Protein AF-A0A244EJ20-F1 (afdb_monomer_lite)

Structure (mmCIF, N/CA/C/O backbone):
data_AF-A0A244EJ20-F1
#
_entry.id   AF-A0A244EJ20-F1
#
loop_
_atom_site.group_PDB
_atom_site.id
_atom_site.type_symbol
_atom_site.label_atom_id
_atom_site.label_alt_id
_atom_site.label_comp_id
_atom_site.label_asym_id
_atom_site.label_entity_id
_atom_site.label_seq_id
_atom_site.pdbx_PDB_ins_code
_atom_site.Cartn_x
_atom_site.Cartn_y
_atom_site.Cartn_z
_atom_site.occupancy
_atom_site.B_iso_or_equiv
_atom_site.auth_seq_id
_atom_site.auth_comp_id
_atom_site.auth_asym_id
_atom_site.auth_atom_id
_atom_site.pdbx_PDB_model_num
ATOM 1 N N . MET A 1 1 ? -5.377 13.753 35.602 1.00 66.81 1 MET A N 1
ATOM 2 C CA . MET A 1 1 ? -5.564 14.576 34.393 1.00 66.81 1 MET A CA 1
ATOM 3 C C . MET A 1 1 ? -5.736 13.604 33.248 1.00 66.81 1 MET A C 1
ATOM 5 O O . MET A 1 1 ? -5.005 12.619 33.224 1.00 66.81 1 MET A O 1
ATOM 9 N N . GLY A 1 2 ? -6.759 13.817 32.432 1.00 84.44 2 GLY A N 1
ATOM 10 C CA . GLY A 1 2 ? -7.158 12.956 31.324 1.00 84.44 2 GLY A CA 1
ATOM 11 C C . GLY A 1 2 ? -7.523 13.813 30.117 1.00 84.44 2 GLY A C 1
ATOM 12 O O . GLY A 1 2 ? -7.245 15.013 30.143 1.00 84.44 2 GLY A O 1
ATOM 13 N N . TYR A 1 3 ? -8.122 13.201 29.108 1.00 89.12 3 TYR A N 1
ATOM 14 C CA . TYR A 1 3 ? -8.634 13.870 27.918 1.00 89.12 3 TYR A CA 1
ATOM 15 C C . TYR A 1 3 ? -9.988 13.282 27.529 1.00 89.12 3 TYR A C 1
ATOM 17 O O . TYR A 1 3 ? -10.291 12.139 27.886 1.00 89.12 3 TYR A O 1
ATOM 25 N N . ASP A 1 4 ? -10.791 14.049 26.805 1.00 91.25 4 ASP A N 1
ATOM 26 C CA . ASP A 1 4 ? -12.036 13.538 26.244 1.00 91.25 4 ASP A CA 1
ATOM 27 C C . ASP A 1 4 ? -11.732 12.741 24.971 1.00 91.25 4 ASP A C 1
ATOM 29 O O . ASP A 1 4 ? -11.078 13.217 24.039 1.00 91.25 4 ASP A O 1
ATOM 33 N N . ALA A 1 5 ? -12.157 11.481 24.964 1.00 91.19 5 ALA A N 1
ATOM 34 C CA . ALA A 1 5 ? -11.858 10.516 23.925 1.00 91.19 5 ALA A CA 1
ATOM 35 C C . ALA A 1 5 ? -13.141 10.000 23.279 1.00 91.19 5 ALA A C 1
ATOM 37 O O . ALA A 1 5 ? -14.096 9.659 23.978 1.00 91.19 5 ALA A O 1
ATOM 38 N N . ARG A 1 6 ? -13.124 9.865 21.954 1.00 91.94 6 ARG A N 1
ATOM 39 C CA . ARG A 1 6 ? -14.148 9.136 21.205 1.00 91.94 6 ARG A CA 1
ATOM 40 C C . ARG A 1 6 ? -13.556 7.867 20.627 1.00 91.94 6 ARG A C 1
ATOM 42 O O . ARG A 1 6 ? -12.568 7.907 19.900 1.00 91.94 6 ARG A O 1
ATOM 49 N N . ILE A 1 7 ? -14.179 6.740 20.935 1.00 93.50 7 ILE A N 1
ATOM 50 C CA . ILE A 1 7 ? -13.817 5.437 20.380 1.00 93.50 7 ILE A CA 1
ATOM 51 C C . ILE A 1 7 ? -14.886 5.033 19.387 1.00 93.50 7 ILE A C 1
ATOM 53 O O . ILE A 1 7 ? -16.074 5.145 19.691 1.00 93.50 7 ILE A O 1
ATOM 57 N N . SER A 1 8 ? -14.474 4.519 18.234 1.00 94.19 8 SER A N 1
ATOM 58 C CA . SER A 1 8 ? -15.402 3.934 17.275 1.00 94.19 8 SER A CA 1
ATOM 59 C C . SER A 1 8 ? -14.787 2.775 16.510 1.00 94.19 8 SER A C 1
ATOM 61 O O . SER A 1 8 ? -13.705 2.922 15.936 1.00 94.19 8 SER A O 1
ATOM 63 N N . PHE A 1 9 ? -15.501 1.654 16.452 1.00 95.50 9 PHE A N 1
ATOM 64 C CA . PHE A 1 9 ? -15.235 0.580 15.501 1.00 95.50 9 PHE A CA 1
ATOM 65 C C . PHE A 1 9 ? -16.474 -0.280 15.268 1.00 95.50 9 PHE A C 1
ATOM 67 O O . PHE A 1 9 ? -17.355 -0.388 16.122 1.00 95.50 9 PHE A O 1
ATOM 74 N N . GLU A 1 10 ? -16.509 -0.911 14.102 1.00 95.19 10 GLU A N 1
ATOM 75 C CA . GLU A 1 10 ? -17.512 -1.894 13.715 1.00 95.19 10 GLU A CA 1
ATOM 76 C C . GLU A 1 10 ? -16.787 -3.130 13.194 1.00 95.19 10 GLU A C 1
ATOM 78 O O . GLU A 1 10 ? -15.826 -3.022 12.428 1.00 95.19 10 GLU A O 1
ATOM 83 N N . VAL A 1 11 ? -17.217 -4.307 13.636 1.00 95.81 11 VAL A N 1
ATOM 84 C CA . VAL A 1 11 ? -16.551 -5.562 13.300 1.00 95.81 11 VAL A CA 1
ATOM 85 C C . VAL A 1 11 ? -17.553 -6.700 13.194 1.00 95.81 11 VAL A C 1
ATOM 87 O O . VAL A 1 11 ? -18.446 -6.857 14.024 1.00 95.81 11 VAL A O 1
ATOM 90 N N . THR A 1 12 ? -17.383 -7.527 12.165 1.00 95.88 12 THR A N 1
ATOM 91 C CA . THR A 1 12 ? -18.117 -8.788 12.035 1.00 95.88 12 THR A CA 1
ATOM 92 C C . THR A 1 12 ? -17.420 -9.861 12.865 1.00 95.88 12 THR A C 1
ATOM 94 O O . THR A 1 12 ? -16.226 -10.116 12.698 1.00 95.88 12 THR A O 1
ATOM 97 N N . ILE A 1 13 ? -18.161 -10.480 13.776 1.00 96.50 13 ILE A N 1
ATOM 98 C CA . ILE A 1 13 ? -17.679 -11.529 14.670 1.00 96.50 13 ILE A CA 1
ATOM 99 C C . ILE A 1 13 ? -17.818 -12.892 13.986 1.00 96.50 13 ILE A C 1
ATOM 101 O O . ILE A 1 13 ? -18.831 -13.180 13.348 1.00 96.50 13 ILE A O 1
ATOM 105 N N . ARG A 1 14 ? -16.803 -13.749 14.141 1.00 95.56 14 ARG A N 1
ATOM 106 C CA . ARG A 1 14 ? -16.783 -15.092 13.552 1.00 95.56 14 ARG A CA 1
ATOM 107 C C . ARG A 1 14 ? -17.947 -15.948 14.054 1.00 95.56 14 ARG A C 1
ATOM 109 O O . ARG A 1 14 ? -18.296 -15.935 15.237 1.00 95.56 14 ARG A O 1
ATOM 116 N N . GLU A 1 15 ? -18.484 -16.778 13.164 1.00 91.94 15 GLU A N 1
ATOM 117 C CA . GLU A 1 15 ? -19.510 -17.759 13.511 1.00 91.94 15 GLU A CA 1
ATOM 118 C C . GLU A 1 15 ? -19.043 -18.686 14.654 1.00 91.94 15 GLU A C 1
ATOM 120 O O . GLU A 1 15 ? -17.921 -19.197 14.663 1.00 91.94 15 GLU A O 1
ATOM 125 N N . GLY A 1 16 ? -19.916 -18.902 15.642 1.00 89.06 16 GLY A N 1
ATOM 126 C CA . GLY A 1 16 ? -19.645 -19.758 16.801 1.00 89.06 16 GLY A CA 1
ATOM 127 C C . GLY A 1 16 ? -18.983 -19.063 17.998 1.00 89.06 16 GLY A C 1
ATOM 128 O O . GLY A 1 16 ? -18.849 -19.693 19.048 1.00 89.06 16 GLY A O 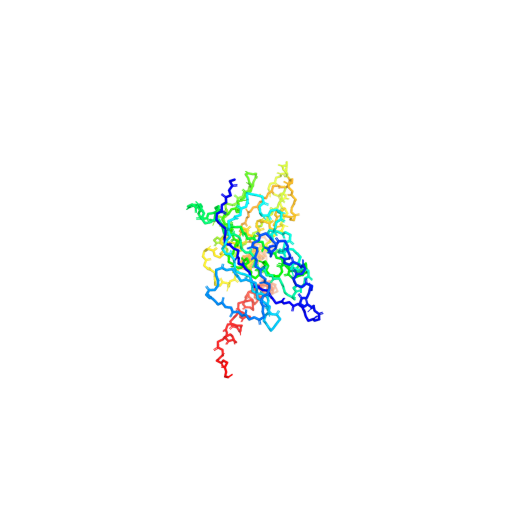1
ATOM 129 N N . VAL A 1 17 ? -18.613 -17.782 17.892 1.00 93.38 17 VAL A N 1
ATOM 130 C CA . VAL A 1 17 ? -18.204 -16.972 19.051 1.00 93.38 17 VAL A CA 1
ATOM 131 C C . VAL A 1 17 ? -19.434 -16.623 19.892 1.00 93.38 17 VAL A C 1
ATOM 133 O O . VAL A 1 17 ? -20.470 -16.217 19.366 1.00 93.38 17 VAL A O 1
ATOM 136 N N . THR A 1 18 ? -19.333 -16.788 21.212 1.00 94.00 18 THR A N 1
ATOM 137 C CA . THR A 1 18 ? -20.446 -16.501 22.125 1.00 94.00 18 THR A CA 1
ATOM 138 C C . THR A 1 18 ? -20.450 -15.043 22.575 1.00 94.00 18 THR A C 1
ATOM 140 O O . THR A 1 18 ? -19.419 -14.366 22.571 1.00 94.00 18 THR A O 1
ATOM 143 N N . ARG A 1 19 ? -21.614 -14.561 23.025 1.00 93.00 19 ARG A N 1
ATOM 144 C CA . ARG A 1 19 ? -21.755 -13.212 23.589 1.00 93.00 19 ARG A CA 1
ATOM 145 C C . ARG A 1 19 ? -20.821 -12.997 24.781 1.00 93.00 19 ARG A C 1
ATOM 147 O O . ARG A 1 19 ? -20.223 -11.936 24.891 1.00 93.00 19 ARG A O 1
ATOM 154 N N . GLU A 1 20 ? -20.639 -14.010 25.625 1.00 94.75 20 GLU A N 1
ATOM 155 C CA . GLU A 1 20 ? -19.759 -13.938 26.796 1.00 94.75 20 GLU A CA 1
ATOM 156 C C . GLU A 1 20 ? -18.286 -13.780 26.400 1.00 94.75 20 GLU A C 1
ATOM 158 O O . GLU A 1 20 ? -17.529 -13.119 27.106 1.00 94.75 20 GLU A O 1
ATOM 163 N N . ALA A 1 21 ? -17.864 -14.360 25.271 1.00 94.81 21 ALA A N 1
ATOM 164 C CA . ALA A 1 21 ? -16.511 -14.170 24.754 1.00 94.81 21 ALA A CA 1
ATOM 165 C C . ALA A 1 21 ? -16.297 -12.730 24.260 1.00 94.81 21 ALA A C 1
ATOM 167 O O . ALA A 1 21 ? -15.256 -12.136 24.541 1.00 94.81 21 ALA A O 1
ATOM 168 N N . VAL A 1 22 ? -17.299 -12.156 23.586 1.00 94.25 22 VAL A N 1
ATOM 169 C CA . VAL A 1 22 ? -17.289 -10.747 23.157 1.00 94.25 22 VAL A CA 1
ATOM 170 C C . VAL A 1 22 ? -17.268 -9.809 24.367 1.00 94.25 22 VAL A C 1
ATOM 172 O O . VAL A 1 22 ? -16.449 -8.896 24.429 1.00 94.25 22 VAL A O 1
ATOM 175 N N . GLU A 1 23 ? -18.109 -10.065 25.367 1.00 95.00 23 GLU A N 1
ATOM 176 C CA . GLU A 1 23 ? -18.141 -9.296 26.615 1.00 95.00 23 GLU A CA 1
ATOM 177 C C . GLU A 1 23 ? -16.808 -9.387 27.374 1.00 95.00 23 GLU A C 1
ATOM 179 O O . GLU A 1 23 ? -16.291 -8.378 27.849 1.00 95.00 23 GLU A O 1
ATOM 184 N N . ALA A 1 24 ? -16.190 -10.572 27.426 1.00 94.38 24 ALA A N 1
ATOM 185 C CA . ALA A 1 24 ? -14.876 -10.756 28.035 1.00 94.38 24 ALA A CA 1
ATOM 186 C C . ALA A 1 24 ? -13.767 -9.978 27.305 1.00 94.38 24 ALA A C 1
ATOM 188 O O . ALA A 1 24 ? -12.885 -9.433 27.969 1.00 94.38 24 ALA A O 1
ATOM 189 N N . ALA A 1 25 ? -13.817 -9.900 25.971 1.00 94.88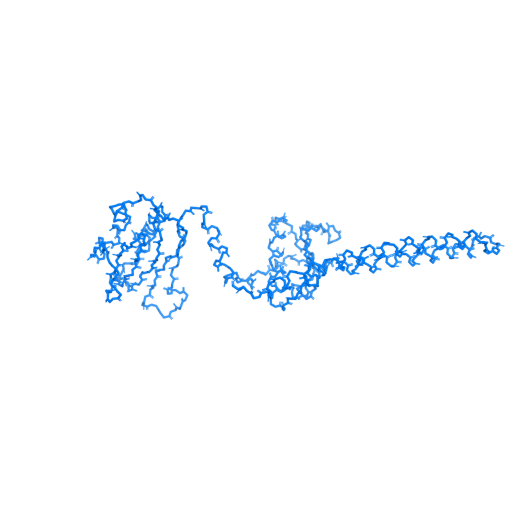 25 ALA A N 1
ATOM 190 C CA . ALA A 1 25 ? -12.873 -9.113 25.175 1.00 94.88 25 ALA A CA 1
ATOM 191 C C . ALA A 1 25 ? -13.045 -7.600 25.395 1.00 94.88 25 ALA A C 1
ATOM 193 O O . ALA A 1 25 ? -12.061 -6.868 25.479 1.00 94.88 25 ALA A O 1
ATOM 194 N N . LEU A 1 26 ? -14.288 -7.134 25.548 1.00 94.75 26 LEU A N 1
ATOM 195 C CA . LEU A 1 26 ? -14.613 -5.726 25.801 1.00 94.75 26 LEU A CA 1
ATOM 196 C C . LEU A 1 26 ? -14.452 -5.309 27.264 1.00 94.75 26 LEU A C 1
ATOM 198 O O . LEU A 1 26 ? -14.477 -4.116 27.562 1.00 94.75 26 LEU A O 1
ATOM 202 N N . LYS A 1 27 ? -14.286 -6.262 28.183 1.00 93.12 27 LYS A N 1
ATOM 203 C CA . LYS A 1 27 ? -14.324 -6.025 29.627 1.00 93.12 27 LYS A CA 1
ATOM 204 C C . LYS A 1 27 ? -13.480 -4.839 30.115 1.00 93.12 27 LYS A C 1
ATOM 206 O O . LYS A 1 27 ? -14.017 -4.060 30.896 1.00 93.12 27 LYS A O 1
ATOM 211 N N . PRO A 1 28 ? -12.224 -4.629 29.666 1.00 91.56 28 PRO A N 1
ATOM 212 C CA . PRO A 1 28 ? -11.455 -3.454 30.079 1.00 91.56 28 PRO A CA 1
ATOM 213 C C . PRO A 1 28 ? -12.157 -2.126 29.763 1.00 91.56 28 PRO A C 1
ATOM 215 O O . PRO A 1 28 ? -12.108 -1.208 30.573 1.00 91.56 28 PRO A O 1
ATOM 218 N N . LEU A 1 29 ? -12.837 -2.032 28.616 1.00 91.00 29 LEU A N 1
ATOM 219 C CA . LEU A 1 29 ? -13.591 -0.845 28.211 1.00 91.00 29 LEU A CA 1
ATOM 220 C C . LEU A 1 29 ? -14.894 -0.706 29.007 1.00 91.00 29 LEU A C 1
ATOM 222 O O . LEU A 1 29 ? -15.190 0.382 29.500 1.00 91.00 29 LEU A O 1
ATOM 226 N N . LEU A 1 30 ? -15.646 -1.803 29.154 1.00 90.62 30 LEU A N 1
ATOM 227 C CA . LEU A 1 30 ? -16.922 -1.825 29.880 1.00 90.62 30 LEU A CA 1
ATOM 228 C C . LEU A 1 30 ? -16.731 -1.461 31.361 1.00 90.62 30 LEU A C 1
ATOM 230 O O . LEU A 1 30 ? -17.458 -0.620 31.891 1.00 90.62 30 LEU A O 1
ATOM 234 N N . ASP A 1 31 ? -15.705 -2.025 32.008 1.00 88.50 31 ASP A N 1
ATOM 235 C CA . ASP A 1 31 ? -15.387 -1.770 33.417 1.00 88.50 31 ASP A CA 1
ATOM 236 C C . ASP A 1 31 ? -14.911 -0.319 33.640 1.00 88.50 31 ASP A C 1
ATOM 238 O O . ASP A 1 31 ? -15.332 0.330 34.603 1.00 88.50 31 ASP A O 1
ATOM 242 N N . ASP A 1 32 ? -14.053 0.208 32.756 1.00 81.81 32 ASP A N 1
ATOM 243 C CA . ASP A 1 32 ? -13.502 1.568 32.872 1.00 81.81 32 ASP A CA 1
ATOM 244 C C . ASP A 1 32 ? -14.577 2.641 32.627 1.00 81.81 32 ASP A C 1
ATOM 246 O O . ASP A 1 32 ? -14.714 3.607 33.384 1.00 81.81 32 ASP A O 1
ATOM 250 N N . SER A 1 33 ? -15.414 2.423 31.611 1.00 81.94 33 SER A N 1
ATOM 251 C CA . SER A 1 33 ? -16.411 3.394 31.145 1.00 81.94 33 SER A CA 1
ATOM 252 C C . SER A 1 33 ? -17.808 3.199 31.746 1.00 81.94 33 SER A C 1
ATOM 254 O O . SER A 1 33 ? -18.679 4.059 31.566 1.00 81.94 33 SER A O 1
ATOM 256 N N . LYS A 1 34 ? -17.998 2.111 32.504 1.00 85.12 34 LYS A N 1
ATOM 257 C CA . LYS A 1 34 ? -19.198 1.762 33.281 1.00 85.12 34 LYS A CA 1
ATOM 258 C C . LYS A 1 34 ? -20.469 1.662 32.438 1.00 85.12 34 LYS A C 1
ATOM 260 O O . LYS A 1 34 ? -21.484 2.267 32.786 1.00 85.12 34 LYS A O 1
ATOM 265 N N . PHE A 1 35 ? -20.402 0.916 31.343 1.00 86.62 35 PHE A N 1
ATOM 266 C CA . PHE A 1 35 ? -21.564 0.593 30.514 1.00 86.62 35 PHE A CA 1
ATOM 267 C C . PHE A 1 35 ? -21.550 -0.886 30.122 1.00 86.62 35 PHE A C 1
ATOM 269 O O . PHE A 1 35 ? -20.512 -1.539 30.205 1.00 86.62 35 PHE A O 1
ATOM 276 N N . ASP A 1 36 ? -22.711 -1.400 29.723 1.00 88.88 36 ASP A N 1
ATOM 277 C CA . ASP A 1 36 ? -22.912 -2.815 29.416 1.00 88.88 36 ASP A CA 1
ATOM 278 C C . ASP A 1 36 ? -22.917 -3.071 27.904 1.00 88.88 36 ASP A C 1
ATOM 280 O O . ASP A 1 36 ? -23.208 -2.187 27.095 1.00 88.88 36 ASP A O 1
ATOM 284 N N . LEU A 1 37 ? -22.643 -4.319 27.521 1.00 91.38 37 LEU A N 1
ATOM 285 C CA . LEU A 1 37 ? -22.880 -4.787 26.160 1.00 91.38 37 LEU A CA 1
ATOM 286 C C . LEU A 1 37 ? -24.391 -4.942 25.934 1.00 91.38 37 LEU A C 1
ATOM 288 O O . LEU A 1 37 ? -25.050 -5.715 26.635 1.00 91.38 37 LEU A O 1
ATOM 292 N N . LEU A 1 38 ? -24.927 -4.270 24.918 1.00 90.62 38 LEU A N 1
ATOM 293 C CA . LEU A 1 38 ? -26.332 -4.316 24.511 1.00 90.62 38 LEU A CA 1
ATOM 294 C C . LEU A 1 38 ? -26.582 -5.363 23.416 1.00 90.62 38 LEU A C 1
ATOM 296 O O . LEU A 1 38 ? -25.664 -5.935 22.824 1.00 90.62 38 LEU A O 1
ATOM 300 N N . ASP A 1 39 ? -27.844 -5.728 23.227 1.00 89.12 39 ASP A N 1
ATOM 301 C CA . ASP A 1 39 ? -28.338 -6.651 22.192 1.00 89.12 39 ASP A CA 1
ATOM 302 C C . ASP A 1 39 ? -29.033 -5.924 21.027 1.00 89.12 39 ASP A C 1
ATOM 304 O O . ASP A 1 39 ? -29.566 -6.561 20.121 1.00 89.12 39 ASP A O 1
ATOM 308 N N . HIS A 1 40 ? -29.010 -4.593 21.047 1.00 87.12 40 HIS A N 1
ATOM 309 C CA . HIS A 1 40 ? -29.582 -3.715 20.039 1.00 87.12 40 HIS A CA 1
ATOM 310 C C . HIS A 1 40 ? -28.676 -2.497 19.829 1.00 87.12 40 HIS A C 1
ATOM 312 O O . HIS A 1 40 ? -27.943 -2.096 20.733 1.00 87.12 40 HIS A O 1
ATOM 318 N N . ASP A 1 41 ? -28.734 -1.918 18.631 1.00 87.88 41 ASP A N 1
ATOM 319 C CA . ASP A 1 41 ? -28.071 -0.656 18.305 1.00 87.88 41 ASP A CA 1
ATOM 320 C C . ASP A 1 41 ? -28.994 0.514 18.675 1.00 87.88 41 ASP A C 1
ATOM 322 O O . ASP A 1 41 ? -30.105 0.614 18.147 1.00 87.88 41 ASP A O 1
ATOM 326 N N . ASP A 1 42 ? -28.535 1.387 19.576 1.00 83.69 42 ASP A N 1
ATOM 327 C CA . ASP A 1 42 ? -29.157 2.686 19.830 1.00 83.69 42 ASP A CA 1
ATOM 328 C C . ASP A 1 42 ? -28.217 3.813 19.355 1.00 83.69 42 ASP A C 1
ATOM 330 O O . ASP A 1 42 ? -27.170 4.060 19.965 1.00 83.69 42 ASP A O 1
ATOM 334 N N . PRO A 1 43 ? -28.556 4.518 18.261 1.00 78.12 43 PRO A N 1
ATOM 335 C CA . PRO A 1 43 ? -27.739 5.608 17.736 1.00 78.12 43 PRO A CA 1
ATOM 336 C C . PRO A 1 43 ? -27.776 6.882 18.589 1.00 78.12 43 PRO A C 1
ATOM 338 O O . PRO A 1 43 ? -27.028 7.813 18.290 1.00 78.12 43 PRO A O 1
ATOM 341 N N . LEU A 1 44 ? -28.645 6.964 19.601 1.00 81.44 44 LEU A N 1
ATOM 342 C CA . LEU A 1 44 ? -28.751 8.118 20.496 1.00 81.44 44 LEU A CA 1
ATOM 343 C C . LEU A 1 44 ? -27.898 7.977 21.764 1.00 81.44 44 LEU A C 1
ATOM 345 O O . LEU A 1 44 ? -27.723 8.968 22.472 1.00 81.44 44 LEU A O 1
ATOM 349 N N . GLU A 1 45 ? -27.369 6.786 22.047 1.00 81.81 45 GLU A N 1
ATOM 350 C CA . GLU A 1 45 ? -26.514 6.543 23.208 1.00 81.81 45 GLU A CA 1
ATOM 351 C C . GLU A 1 45 ? -25.113 7.135 23.001 1.00 81.81 45 GLU A C 1
ATOM 353 O O . GLU A 1 45 ? -24.423 6.839 22.023 1.00 81.81 45 GLU A O 1
ATOM 358 N N . GLU A 1 46 ? -24.658 7.945 23.962 1.00 79.62 46 GLU A N 1
ATOM 359 C CA . GLU A 1 46 ? -23.295 8.505 23.977 1.00 79.62 46 GLU A CA 1
ATOM 360 C C . GLU A 1 46 ? -22.229 7.411 24.180 1.00 79.62 46 GLU A C 1
ATOM 362 O O . GLU A 1 46 ? -21.059 7.587 23.827 1.00 79.62 46 GLU A O 1
ATOM 367 N N . ARG A 1 47 ? -22.629 6.274 24.769 1.00 89.06 47 ARG A N 1
ATOM 368 C CA . ARG A 1 47 ? -21.785 5.102 25.014 1.00 89.06 47 ARG A CA 1
ATOM 369 C C . ARG A 1 47 ? -22.535 3.833 24.661 1.00 89.06 47 ARG A C 1
ATOM 371 O O . ARG A 1 47 ? -23.439 3.409 25.371 1.00 89.06 47 ARG A O 1
ATOM 378 N N . LEU A 1 48 ? -22.099 3.207 23.585 1.00 90.94 48 LEU A N 1
ATOM 379 C CA . LEU A 1 48 ? -22.672 1.999 23.039 1.00 90.94 48 LEU A CA 1
ATOM 380 C C . LEU A 1 48 ? -21.576 0.962 22.802 1.00 90.94 48 LEU A C 1
ATOM 382 O O . LEU A 1 48 ? -20.614 1.208 22.076 1.00 90.94 48 LEU A O 1
ATOM 386 N N . ALA A 1 49 ? -21.785 -0.234 23.340 1.00 93.25 49 ALA A N 1
ATOM 387 C CA . ALA A 1 49 ? -21.299 -1.463 22.731 1.00 93.25 49 ALA A CA 1
ATOM 388 C C . ALA A 1 49 ? -22.521 -2.333 22.464 1.00 93.25 49 ALA A C 1
ATOM 390 O O . ALA A 1 49 ? -23.273 -2.624 23.390 1.00 93.25 49 ALA A O 1
ATOM 391 N N . ALA A 1 50 ? -22.727 -2.749 21.221 1.00 94.00 50 ALA A N 1
ATOM 392 C CA . ALA A 1 50 ? -23.869 -3.562 20.828 1.00 94.00 50 ALA A CA 1
ATOM 393 C C . ALA A 1 50 ? -23.413 -4.729 19.964 1.00 94.00 50 ALA A C 1
ATOM 395 O O . ALA A 1 50 ? -22.648 -4.538 19.024 1.00 94.00 50 ALA A O 1
ATOM 396 N N . LEU A 1 51 ? -23.905 -5.929 20.272 1.00 94.12 51 LEU A N 1
ATOM 397 C CA . LEU A 1 51 ? -23.739 -7.106 19.424 1.00 94.12 51 LEU A CA 1
ATOM 398 C C . LEU A 1 51 ? -25.095 -7.457 18.807 1.00 94.12 51 LEU A C 1
ATOM 400 O O . LEU A 1 51 ? -25.960 -7.991 19.504 1.00 94.12 51 LEU A O 1
ATOM 404 N N . VAL A 1 52 ? -25.262 -7.161 17.517 1.00 92.81 52 VAL A N 1
ATOM 405 C CA . VAL A 1 52 ? -26.510 -7.338 16.756 1.00 92.81 52 VAL A CA 1
ATOM 406 C C . VAL A 1 52 ? -26.206 -8.142 15.499 1.00 92.81 52 VAL A C 1
ATOM 408 O O . VAL A 1 52 ? -25.337 -7.764 14.724 1.00 92.81 52 VAL A O 1
ATOM 411 N N . ASP A 1 53 ? -26.889 -9.271 15.306 1.00 89.12 53 ASP A N 1
ATOM 412 C CA . ASP A 1 53 ? -26.750 -10.123 14.113 1.00 89.12 53 ASP A CA 1
ATOM 413 C C . ASP A 1 53 ? -25.295 -10.506 13.755 1.00 89.12 53 ASP A C 1
ATOM 415 O O . ASP A 1 53 ? -24.929 -10.632 12.589 1.00 89.12 53 ASP A O 1
ATOM 419 N N . GLY A 1 54 ? -24.445 -10.703 14.772 1.00 90.62 54 GLY A N 1
ATOM 420 C CA . GLY A 1 54 ? -23.025 -11.040 14.594 1.00 90.62 54 GLY A CA 1
ATOM 421 C C . GLY A 1 54 ? -22.116 -9.839 14.307 1.00 90.62 54 GLY A C 1
ATOM 422 O O . GLY A 1 54 ? -20.913 -10.019 14.147 1.00 90.62 54 GLY A O 1
ATOM 423 N N . ILE A 1 55 ? -22.655 -8.622 14.291 1.00 94.50 55 ILE A N 1
ATOM 424 C CA . ILE A 1 55 ? -21.899 -7.377 14.156 1.00 94.50 55 ILE A CA 1
ATOM 425 C C . ILE A 1 55 ? -21.747 -6.750 15.538 1.00 94.50 55 ILE A C 1
ATOM 427 O O . ILE A 1 55 ? -22.732 -6.493 16.233 1.00 94.50 55 ILE A O 1
ATOM 431 N N . LEU A 1 56 ? -20.502 -6.513 15.939 1.00 96.06 56 LEU A N 1
ATOM 432 C CA . LEU A 1 56 ? -20.172 -5.726 17.115 1.00 96.06 56 LEU A CA 1
ATOM 433 C C . LEU A 1 56 ? -19.938 -4.275 16.691 1.00 96.06 56 LEU A C 1
ATOM 435 O O . LEU A 1 56 ? -19.055 -3.990 15.883 1.00 96.06 56 LEU A O 1
ATOM 439 N N . ILE A 1 57 ? -20.702 -3.368 17.288 1.00 95.38 57 ILE A N 1
ATOM 440 C CA . ILE A 1 57 ? -20.591 -1.922 17.109 1.00 95.38 57 ILE A CA 1
ATOM 441 C C . ILE A 1 57 ? -20.149 -1.331 18.442 1.00 95.38 57 ILE A C 1
ATOM 443 O O . ILE A 1 57 ? -20.812 -1.540 19.458 1.00 95.38 57 ILE A O 1
ATOM 447 N N . VAL A 1 58 ? -19.052 -0.578 18.443 1.00 94.88 58 VAL A N 1
ATOM 448 C CA . VAL A 1 58 ? -18.579 0.171 19.610 1.00 94.88 58 VAL A CA 1
ATOM 449 C C . VAL A 1 58 ? -18.478 1.641 19.240 1.00 94.88 58 VAL A C 1
ATOM 451 O O . VAL A 1 58 ? -17.812 1.993 18.270 1.00 94.88 58 VAL A O 1
ATOM 454 N N . ARG A 1 59 ? -19.146 2.499 20.013 1.00 93.38 59 ARG A N 1
ATOM 455 C CA . ARG A 1 59 ? -19.105 3.962 19.916 1.00 93.38 59 ARG A CA 1
ATOM 456 C C . ARG A 1 59 ? -19.174 4.525 21.325 1.00 93.38 59 ARG A C 1
ATOM 458 O O . ARG A 1 59 ? -20.190 4.342 21.981 1.00 93.38 59 ARG A O 1
ATOM 465 N N . ALA A 1 60 ? -18.126 5.167 21.818 1.00 91.81 60 ALA A N 1
ATOM 466 C CA . ALA A 1 60 ? -18.144 5.677 23.185 1.00 91.81 60 ALA A CA 1
ATOM 467 C C . ALA A 1 60 ? -17.398 7.000 23.317 1.00 91.81 60 ALA A C 1
ATOM 469 O O . ALA A 1 60 ? -16.209 7.065 23.006 1.00 91.81 60 ALA A O 1
ATOM 470 N N . ASP A 1 61 ? -18.100 8.008 23.838 1.00 90.50 61 ASP A N 1
ATOM 471 C CA . ASP A 1 61 ? -17.520 9.262 24.317 1.00 90.50 61 ASP A CA 1
ATOM 472 C C . ASP A 1 61 ? -17.203 9.130 25.820 1.00 90.50 61 ASP A C 1
ATOM 474 O O . ASP A 1 61 ? -18.084 8.924 26.671 1.00 90.50 61 ASP A O 1
ATOM 478 N N . ILE A 1 62 ? -15.913 9.185 26.160 1.00 90.69 62 ILE A N 1
ATOM 479 C CA . ILE A 1 62 ? -15.401 8.883 27.502 1.00 90.69 62 ILE A CA 1
ATOM 480 C C . ILE A 1 62 ? -14.345 9.896 27.947 1.00 90.69 62 ILE A C 1
ATOM 482 O O . ILE A 1 62 ? -13.638 10.478 27.134 1.00 90.69 62 ILE A O 1
ATOM 486 N N . SER A 1 63 ? -14.191 10.056 29.262 1.00 89.88 63 SER A N 1
ATOM 487 C CA . SER A 1 63 ? -13.067 10.804 29.832 1.00 89.88 63 SER A CA 1
ATOM 488 C C . SER A 1 63 ? -11.950 9.819 30.171 1.00 89.88 63 SER A C 1
ATOM 490 O O . SER A 1 63 ? -12.072 9.033 31.112 1.00 89.88 63 SER A O 1
ATOM 492 N N . ALA A 1 64 ? -10.887 9.830 29.373 1.00 88.00 64 ALA A N 1
ATOM 493 C CA . ALA A 1 64 ? -9.824 8.836 29.372 1.00 88.00 64 ALA A CA 1
ATOM 494 C C . ALA A 1 64 ? -8.559 9.331 30.094 1.00 88.00 64 ALA A C 1
ATOM 496 O O . ALA A 1 64 ? -8.184 10.501 30.027 1.00 88.00 64 ALA A O 1
ATOM 497 N N . GLY A 1 65 ? -7.841 8.434 30.775 1.00 88.88 65 GLY A N 1
ATOM 498 C CA . GLY A 1 65 ? -6.484 8.725 31.255 1.00 88.88 65 GLY A CA 1
ATOM 499 C C . GLY A 1 65 ? -5.473 8.785 30.102 1.00 88.88 65 GLY A C 1
ATOM 500 O O . GLY A 1 65 ? -5.666 8.148 29.074 1.00 88.88 65 GLY A O 1
ATOM 501 N N . TYR A 1 66 ? -4.339 9.478 30.267 1.00 86.69 66 TYR A N 1
ATOM 502 C CA . TYR A 1 66 ? -3.298 9.548 29.217 1.00 86.69 66 TYR A CA 1
ATOM 503 C C . TYR A 1 66 ? -2.705 8.190 28.809 1.00 86.69 66 TYR A C 1
ATOM 505 O O . TYR A 1 66 ? -2.096 8.074 27.754 1.00 86.69 66 TYR A O 1
ATOM 513 N N . ASN A 1 67 ? -2.883 7.162 29.635 1.00 88.62 67 ASN A N 1
ATOM 514 C CA . ASN A 1 67 ? -2.437 5.797 29.385 1.00 88.62 67 ASN A CA 1
ATOM 515 C C . ASN A 1 67 ? -3.565 4.893 28.831 1.00 88.62 67 ASN A C 1
ATOM 517 O O . ASN A 1 67 ? -3.376 3.688 28.693 1.00 88.62 67 ASN A O 1
ATOM 521 N N . PHE A 1 68 ? -4.739 5.453 28.518 1.00 91.50 68 PHE A N 1
ATOM 522 C CA . PHE A 1 68 ? -5.909 4.708 28.044 1.00 91.50 68 PHE A CA 1
ATOM 523 C C . PHE A 1 68 ? -5.640 3.921 26.758 1.00 91.50 68 PHE A C 1
ATOM 525 O O . PHE A 1 68 ? -6.114 2.793 26.626 1.00 91.50 68 PHE A O 1
ATOM 532 N N . HIS A 1 69 ? -4.836 4.484 25.846 1.00 90.75 69 HIS A N 1
ATOM 533 C CA . HIS A 1 69 ? -4.436 3.801 24.617 1.00 90.75 69 HIS A CA 1
ATOM 534 C C . HIS A 1 69 ? -3.825 2.422 24.920 1.00 90.75 69 HIS A C 1
ATOM 536 O O . HIS A 1 69 ? -4.313 1.406 24.432 1.00 90.75 69 HIS A O 1
ATOM 542 N N . ASP A 1 70 ? -2.813 2.385 25.788 1.00 90.69 70 ASP A N 1
ATOM 543 C CA . ASP A 1 70 ? -2.023 1.179 26.052 1.00 90.69 70 ASP A CA 1
ATOM 544 C C . ASP A 1 70 ? -2.713 0.200 27.013 1.00 90.69 70 ASP A C 1
ATOM 546 O O . ASP A 1 70 ? -2.473 -1.003 26.947 1.00 90.69 70 ASP A O 1
ATOM 550 N N . HIS A 1 71 ? -3.553 0.696 27.929 1.00 91.94 71 HIS A N 1
ATOM 551 C CA . HIS A 1 71 ? -4.176 -0.140 28.962 1.00 91.94 71 HIS A CA 1
ATOM 552 C C . HIS A 1 71 ? -5.596 -0.603 28.643 1.00 91.94 71 HIS A C 1
ATOM 554 O O . HIS A 1 71 ? -6.039 -1.586 29.237 1.00 91.94 71 HIS A O 1
ATOM 560 N N . VAL A 1 72 ? -6.310 0.094 27.757 1.00 93.06 72 VAL A N 1
ATOM 561 C CA . VAL A 1 72 ? -7.714 -0.207 27.452 1.00 93.06 72 VAL A CA 1
ATOM 562 C C . VAL A 1 72 ? -7.922 -0.353 25.953 1.00 93.06 72 VAL A C 1
ATOM 564 O O . VAL A 1 72 ? -8.278 -1.438 25.508 1.00 93.06 72 VAL A O 1
ATOM 567 N N . PHE A 1 73 ? -7.668 0.696 25.169 1.00 94.00 73 PHE A N 1
ATOM 568 C CA . PHE A 1 73 ? -8.023 0.714 23.747 1.00 94.00 73 PHE A CA 1
ATOM 569 C C . PHE A 1 73 ? -7.321 -0.386 22.946 1.00 94.00 73 PHE A C 1
ATOM 571 O O . PHE A 1 73 ? -7.994 -1.237 22.368 1.00 94.00 73 PHE A O 1
ATOM 578 N N . LEU A 1 74 ? -5.985 -0.406 22.940 1.00 93.56 74 LEU A N 1
ATOM 579 C CA . LEU A 1 74 ? -5.217 -1.383 22.171 1.00 93.56 74 LEU A CA 1
ATOM 580 C C . LEU A 1 74 ? -5.503 -2.829 22.626 1.00 93.56 74 LEU A C 1
ATOM 582 O O . LEU A 1 74 ? -5.849 -3.638 21.764 1.00 93.56 74 LEU A O 1
ATOM 586 N N . PRO A 1 75 ? -5.481 -3.166 23.935 1.00 95.00 75 PRO A N 1
ATOM 587 C CA . PRO A 1 75 ? -5.834 -4.512 24.393 1.00 95.00 75 PRO A CA 1
ATOM 588 C C . PRO A 1 75 ? -7.242 -4.965 23.988 1.00 95.00 75 PRO A C 1
ATOM 590 O O . PRO A 1 75 ? -7.433 -6.130 23.645 1.00 95.00 75 PRO A O 1
ATOM 593 N N . VAL A 1 76 ? -8.231 -4.064 24.016 1.00 95.69 76 VAL A N 1
ATOM 594 C CA . VAL A 1 76 ? -9.609 -4.377 23.607 1.00 95.69 76 VAL A CA 1
ATOM 595 C C . VAL A 1 76 ? -9.683 -4.635 22.106 1.00 95.69 76 VAL A C 1
ATOM 597 O O . VAL A 1 76 ? -10.273 -5.628 21.686 1.00 95.69 76 VAL A O 1
ATOM 600 N N . VAL A 1 77 ? -9.061 -3.779 21.295 1.00 95.81 77 VAL A N 1
ATOM 601 C CA . VAL A 1 77 ? -9.050 -3.922 19.834 1.00 95.81 77 VAL A CA 1
ATOM 602 C C . VAL A 1 77 ? -8.351 -5.219 19.411 1.00 95.81 77 VAL A C 1
ATOM 604 O O . VAL A 1 77 ? -8.864 -5.933 18.551 1.00 95.81 77 VAL A O 1
ATOM 607 N N . GLU A 1 78 ? -7.232 -5.576 20.045 1.00 94.25 78 GLU A N 1
ATOM 608 C CA . GLU A 1 78 ? -6.534 -6.845 19.799 1.00 94.25 78 GLU A CA 1
ATOM 609 C C . GLU A 1 78 ? -7.376 -8.057 20.219 1.00 94.25 78 GLU A C 1
ATOM 611 O O . GLU A 1 78 ? -7.525 -9.000 19.440 1.00 94.25 78 GLU A O 1
ATOM 616 N N . ALA A 1 79 ? -7.986 -8.022 21.410 1.00 95.31 79 ALA A N 1
ATOM 617 C CA . ALA A 1 79 ? -8.834 -9.109 21.897 1.00 95.31 79 ALA A CA 1
ATOM 618 C C . ALA A 1 79 ? -10.063 -9.334 21.002 1.00 95.31 79 ALA A C 1
ATOM 620 O O . ALA A 1 79 ? -10.422 -10.475 20.719 1.00 95.31 79 ALA A O 1
ATOM 621 N N . VAL A 1 80 ? -10.685 -8.256 20.518 1.00 96.31 80 VAL A N 1
ATOM 622 C CA . VAL A 1 80 ? -11.778 -8.321 19.539 1.00 96.31 80 VAL A CA 1
ATOM 623 C C . VAL A 1 80 ? -11.272 -8.819 18.179 1.00 96.31 80 VAL A C 1
ATOM 625 O O . VAL A 1 80 ? -11.955 -9.608 17.527 1.00 96.31 80 VAL A O 1
ATOM 628 N N . GLY A 1 81 ? -10.055 -8.442 17.777 1.00 94.50 81 GLY A N 1
ATOM 629 C CA . GLY A 1 81 ? -9.381 -8.934 16.572 1.00 94.50 81 GLY A CA 1
ATOM 630 C C . GLY A 1 81 ? -9.261 -10.453 16.488 1.00 94.50 81 GLY A C 1
ATOM 631 O O . GLY A 1 81 ? -9.458 -11.022 15.416 1.00 94.50 81 GLY A O 1
ATOM 632 N N . GLU A 1 82 ? -9.020 -11.126 17.610 1.00 94.75 82 GLU A N 1
ATOM 633 C CA . GLU A 1 82 ? -8.961 -12.594 17.664 1.00 94.75 82 GLU A CA 1
ATOM 634 C C . GLU A 1 82 ? -10.329 -13.264 17.421 1.00 94.75 82 GLU A C 1
ATOM 636 O O . GLU A 1 82 ? -10.405 -14.399 16.932 1.00 94.75 82 GLU A O 1
ATOM 641 N N . LEU A 1 83 ? -11.419 -12.553 17.729 1.00 95.88 83 LEU A N 1
ATOM 642 C CA . LEU A 1 83 ? -12.803 -13.010 17.564 1.00 95.88 83 LEU A CA 1
ATOM 643 C C . LEU A 1 83 ? -13.400 -12.642 16.199 1.00 95.88 83 LEU A C 1
ATOM 645 O O . LEU A 1 83 ? -14.440 -13.183 15.816 1.00 95.88 83 LEU A O 1
ATOM 649 N N . ALA A 1 84 ? -12.763 -11.722 15.479 1.00 95.19 84 ALA A N 1
ATOM 650 C CA . ALA A 1 84 ? -13.266 -11.184 14.228 1.00 95.19 84 ALA A CA 1
ATOM 651 C C . ALA A 1 84 ? -13.222 -12.209 13.079 1.00 95.19 84 ALA A C 1
ATOM 653 O O . ALA A 1 84 ? -12.376 -13.118 13.031 1.00 95.19 84 ALA A O 1
ATOM 654 N N . ASP A 1 85 ? -14.160 -12.044 12.150 1.00 94.44 85 ASP A N 1
ATOM 655 C CA . ASP A 1 85 ? -14.218 -12.790 10.892 1.00 94.44 85 ASP A CA 1
ATOM 656 C C . ASP A 1 85 ? -13.333 -12.150 9.806 1.00 94.44 85 ASP A C 1
ATOM 658 O O . ASP A 1 85 ? -12.637 -12.856 9.081 1.00 94.44 85 ASP A O 1
ATOM 662 N N . ASP A 1 86 ? -13.280 -10.813 9.762 1.00 92.88 86 ASP A N 1
ATOM 663 C CA . ASP A 1 86 ? -12.437 -10.023 8.851 1.00 92.88 86 ASP A CA 1
ATOM 664 C C . ASP A 1 86 ? -11.575 -9.013 9.635 1.00 92.88 86 ASP A C 1
ATOM 666 O O . ASP A 1 86 ? -11.780 -8.769 10.828 1.00 92.88 86 ASP A O 1
ATOM 670 N N . ALA A 1 87 ? -10.579 -8.433 8.969 1.00 91.50 87 ALA A N 1
ATOM 671 C CA . ALA A 1 87 ? -9.840 -7.297 9.490 1.00 91.50 87 ALA A CA 1
ATOM 672 C C . ALA A 1 87 ? -10.705 -6.028 9.501 1.00 91.50 87 ALA A C 1
ATOM 674 O O . ALA A 1 87 ? -11.478 -5.771 8.578 1.00 91.50 87 ALA A O 1
ATOM 675 N N . PHE A 1 88 ? -10.538 -5.219 10.542 1.00 92.56 88 PHE A N 1
ATOM 676 C CA . PHE A 1 88 ? -11.285 -3.987 10.761 1.00 92.56 88 PHE A CA 1
ATOM 677 C C . PHE A 1 88 ? -10.372 -2.869 11.261 1.00 92.56 88 PHE A C 1
ATOM 679 O O . PHE A 1 88 ? -9.225 -3.090 11.664 1.00 92.56 88 PHE A O 1
ATOM 686 N N . GLU A 1 89 ? -10.900 -1.652 11.223 1.00 92.94 89 GLU A N 1
ATOM 687 C CA . GLU A 1 89 ? -10.239 -0.449 11.702 1.00 92.94 89 GLU A CA 1
ATOM 688 C C . GLU A 1 89 ? -10.940 0.070 12.955 1.00 92.94 89 GLU A C 1
ATOM 690 O O . GLU A 1 89 ? -12.165 0.187 12.991 1.00 92.94 89 GLU A O 1
ATOM 695 N N . ALA A 1 90 ? -10.149 0.381 13.976 1.00 93.56 90 ALA A N 1
ATOM 696 C CA . ALA A 1 90 ? -10.606 1.032 15.185 1.00 93.56 90 ALA A CA 1
ATOM 697 C C . ALA A 1 90 ? -9.958 2.397 15.336 1.00 93.56 90 ALA A C 1
ATOM 699 O O . ALA A 1 90 ? -8.743 2.546 15.185 1.00 93.56 90 ALA A O 1
ATOM 700 N N . THR A 1 91 ? -10.778 3.383 15.678 1.00 94.00 91 THR A N 1
ATOM 701 C CA . THR A 1 91 ? -10.351 4.770 15.829 1.00 94.00 91 THR A CA 1
ATOM 702 C C . THR A 1 91 ? -10.501 5.207 17.278 1.00 94.00 91 THR A C 1
ATOM 704 O O . THR A 1 91 ? -11.535 4.975 17.907 1.00 94.00 91 THR A O 1
ATOM 707 N N . LEU A 1 92 ? -9.459 5.861 17.780 1.00 92.75 92 LEU A N 1
ATOM 708 C CA . LEU A 1 92 ? -9.433 6.610 19.025 1.00 92.75 92 LEU A CA 1
ATOM 709 C C . LEU A 1 92 ? -9.172 8.079 18.681 1.00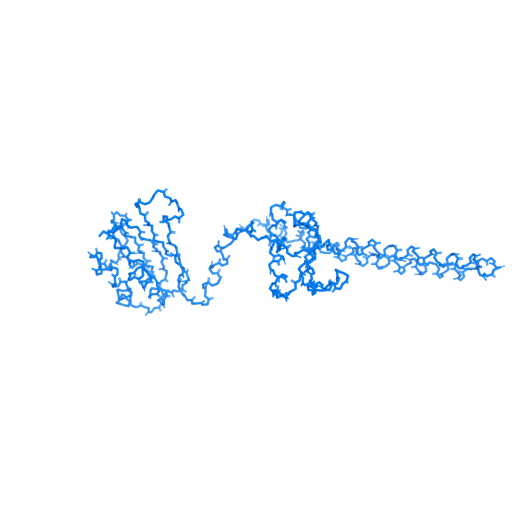 92.75 92 LEU A C 1
ATOM 711 O O . LEU A 1 92 ? -8.100 8.432 18.191 1.00 92.75 92 LEU A O 1
ATOM 715 N N . GLU A 1 93 ? -10.161 8.926 18.922 1.00 91.75 93 GLU A N 1
ATOM 716 C CA . GLU A 1 93 ? -10.107 10.366 18.700 1.00 91.75 93 GLU A CA 1
ATOM 717 C C . GLU A 1 93 ? -9.883 11.103 20.025 1.00 91.75 93 GLU A C 1
ATOM 719 O O . GLU A 1 93 ? -10.644 10.913 20.969 1.00 91.75 93 GLU A O 1
ATOM 724 N N . ASN A 1 94 ? -8.878 11.975 20.089 1.00 91.12 94 ASN A N 1
ATOM 725 C CA . ASN A 1 94 ? -8.678 12.930 21.175 1.00 91.12 94 ASN A CA 1
ATOM 726 C C . ASN A 1 94 ? -9.440 14.229 20.866 1.00 91.12 94 ASN A C 1
ATOM 728 O O . ASN A 1 94 ? -9.040 15.007 19.997 1.00 91.12 94 ASN A O 1
ATOM 732 N N . GLN A 1 95 ? -10.532 14.480 21.585 1.00 87.62 95 GLN A N 1
ATOM 733 C CA . GLN A 1 95 ? -11.414 15.625 21.350 1.00 87.62 95 GLN A CA 1
ATOM 734 C C . GLN A 1 95 ? -10.854 16.953 21.881 1.00 87.62 95 GLN A C 1
ATOM 736 O O . GLN A 1 95 ? -11.322 18.018 21.474 1.00 87.62 95 GLN A O 1
ATOM 741 N N . ASP A 1 96 ? -9.813 16.908 22.717 1.00 85.44 96 ASP A N 1
ATOM 742 C CA . ASP A 1 96 ? -9.221 18.099 23.334 1.00 85.44 96 ASP A CA 1
ATOM 743 C C . ASP A 1 96 ? -8.147 18.770 22.465 1.00 85.44 96 ASP A C 1
ATOM 745 O O . ASP A 1 96 ? -7.772 19.919 22.722 1.00 85.44 96 ASP A O 1
ATOM 749 N N . THR A 1 97 ? -7.635 18.090 21.431 1.00 77.62 97 THR A N 1
ATOM 750 C CA . THR A 1 97 ? -6.619 18.667 20.536 1.00 77.62 97 THR A CA 1
ATOM 751 C C . THR A 1 97 ? -7.232 19.335 19.307 1.00 77.62 97 THR A C 1
ATOM 753 O O . THR A 1 97 ? -8.169 18.835 18.678 1.00 77.62 97 THR A O 1
ATOM 756 N N . GLY A 1 98 ? -6.687 20.500 18.950 1.00 71.81 98 GLY A N 1
ATOM 757 C CA . GLY A 1 98 ? -7.010 21.226 17.720 1.00 71.81 98 GLY A CA 1
ATOM 758 C C . GLY A 1 98 ? -6.204 20.770 16.500 1.00 71.81 98 GLY A C 1
ATOM 759 O O . GLY A 1 98 ? -6.522 21.196 15.391 1.00 71.81 98 GLY A O 1
ATOM 760 N N . ASP A 1 99 ? -5.179 19.937 16.693 1.00 73.25 99 ASP A N 1
ATOM 761 C CA . ASP A 1 99 ? -4.349 19.403 15.615 1.00 73.25 99 ASP A CA 1
ATOM 762 C C . ASP A 1 99 ? -4.977 18.125 15.049 1.00 73.25 99 ASP A C 1
ATOM 764 O O . ASP A 1 99 ? -5.203 17.161 15.777 1.00 73.25 99 ASP A O 1
ATOM 768 N N . ALA A 1 100 ? -5.277 18.119 13.750 1.00 63.44 100 ALA A N 1
ATOM 769 C CA . ALA A 1 100 ? -5.912 16.987 13.084 1.00 63.44 100 ALA A CA 1
ATOM 770 C C . ALA A 1 100 ? -5.020 15.733 13.043 1.00 63.44 100 ALA A C 1
ATOM 772 O O . ALA A 1 100 ? -5.557 14.627 13.012 1.00 63.44 100 ALA A O 1
ATOM 773 N N . GLU A 1 101 ? -3.692 15.885 13.049 1.00 59.34 101 GLU A N 1
ATOM 774 C CA . GLU A 1 101 ? -2.758 14.751 13.011 1.00 59.34 101 GLU A CA 1
ATOM 775 C C . GLU A 1 101 ? -2.593 14.102 14.391 1.00 59.34 101 GLU A C 1
ATOM 777 O O . GLU A 1 101 ? -2.483 12.884 14.489 1.00 59.34 101 GLU A O 1
ATOM 782 N N . GLU A 1 102 ? -2.660 14.890 15.467 1.00 65.94 102 GLU A N 1
ATOM 783 C CA . GLU A 1 102 ? -2.630 14.383 16.849 1.00 65.94 102 GLU A CA 1
ATOM 784 C C . GLU A 1 102 ? -4.012 13.926 17.345 1.00 65.94 102 GLU A C 1
ATOM 786 O O . GLU A 1 102 ? -4.135 13.329 18.418 1.00 65.94 102 GLU A O 1
ATOM 791 N N . ARG A 1 103 ? -5.067 14.229 16.579 1.00 79.69 103 ARG A N 1
ATOM 792 C CA . ARG A 1 103 ? -6.45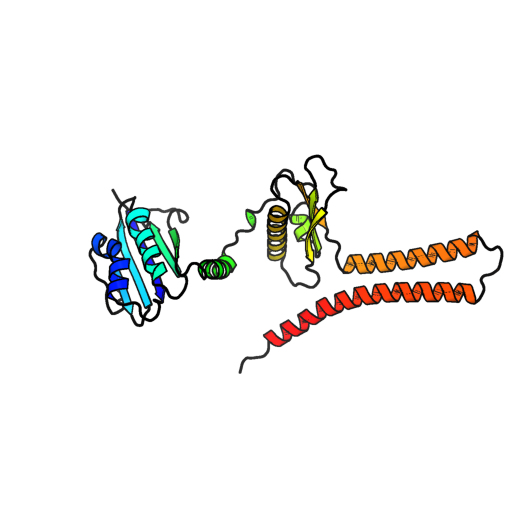4 13.945 16.946 1.00 79.69 103 ARG A CA 1
ATOM 793 C C . ARG A 1 103 ? -6.810 12.477 16.796 1.00 79.69 103 ARG A C 1
ATOM 795 O O . ARG A 1 103 ? -7.549 11.985 17.636 1.00 79.69 103 ARG A O 1
ATOM 802 N N . TYR A 1 104 ? -6.321 11.783 15.771 1.00 83.62 104 TYR A N 1
ATOM 803 C CA . TYR A 1 104 ? -6.776 10.427 15.455 1.00 83.62 104 TYR A CA 1
ATOM 804 C C . TYR A 1 104 ? -5.658 9.402 15.599 1.00 83.62 104 TYR A C 1
ATOM 806 O O . TYR A 1 104 ? -4.643 9.456 14.911 1.00 83.62 104 TYR A O 1
ATOM 814 N N . THR A 1 105 ? -5.888 8.413 16.456 1.00 87.81 105 THR A N 1
ATOM 815 C CA . THR A 1 105 ? -5.120 7.170 16.484 1.00 87.81 105 THR A CA 1
ATOM 816 C C . THR A 1 105 ? -5.948 6.066 15.850 1.00 87.81 105 THR A C 1
ATOM 818 O O . THR A 1 105 ? -7.062 5.790 16.291 1.00 87.81 105 THR A O 1
ATOM 821 N N . THR A 1 106 ? -5.392 5.411 14.835 1.00 89.44 106 THR A N 1
ATOM 822 C CA . THR A 1 106 ? -6.039 4.297 14.143 1.00 89.44 106 THR A CA 1
ATOM 823 C C . THR A 1 106 ? -5.269 3.001 14.381 1.00 89.44 106 THR A C 1
ATOM 825 O O . THR A 1 106 ? -4.058 2.944 14.166 1.00 89.44 106 THR A O 1
ATOM 828 N N . VAL A 1 107 ? -5.982 1.937 14.750 1.00 90.56 107 VAL A N 1
ATOM 829 C CA . VAL A 1 107 ? -5.452 0.575 14.888 1.00 90.56 107 VAL A CA 1
ATOM 830 C C . VAL A 1 107 ? -6.199 -0.355 13.936 1.00 90.56 107 VAL A C 1
ATOM 832 O O . VAL A 1 107 ? -7.420 -0.311 13.845 1.00 90.56 107 VAL A O 1
ATOM 835 N N . ILE A 1 108 ? -5.462 -1.209 13.221 1.00 90.75 108 ILE A N 1
ATOM 836 C CA . ILE A 1 108 ? -6.034 -2.250 12.357 1.00 90.75 108 ILE A CA 1
ATOM 837 C C . ILE A 1 108 ? -5.833 -3.597 13.045 1.00 90.75 108 ILE A C 1
ATOM 839 O O . ILE A 1 108 ? -4.689 -3.975 13.308 1.00 90.75 108 ILE A O 1
ATOM 843 N N . ALA A 1 109 ? -6.923 -4.321 13.285 1.00 92.44 109 ALA A N 1
ATOM 844 C CA . ALA A 1 109 ? -6.926 -5.626 13.944 1.00 92.44 109 ALA A CA 1
ATOM 845 C C . ALA A 1 109 ? -7.800 -6.634 13.187 1.00 92.44 109 ALA A C 1
ATOM 847 O O . ALA A 1 109 ? -8.490 -6.280 12.235 1.00 92.44 109 ALA A O 1
ATOM 848 N N . GLY A 1 110 ? -7.726 -7.906 13.579 1.00 92.56 110 GLY A N 1
ATOM 849 C CA . GLY A 1 110 ? -8.434 -9.019 12.946 1.00 92.56 110 GLY A CA 1
ATOM 850 C C . GLY A 1 110 ? -7.508 -10.200 12.650 1.00 92.56 110 GLY A C 1
ATOM 851 O O . GLY A 1 110 ? -6.358 -10.217 13.100 1.00 92.56 110 GLY A O 1
ATOM 852 N N . PRO A 1 111 ? -7.961 -11.185 11.857 1.00 88.62 111 PRO A N 1
ATOM 853 C CA . PRO A 1 111 ? -7.145 -12.342 11.516 1.00 88.62 111 PRO A CA 1
ATOM 854 C C . PRO A 1 111 ? -5.842 -11.934 10.814 1.00 88.62 111 PRO A C 1
ATOM 856 O O . PRO A 1 111 ? -5.856 -11.273 9.774 1.00 88.62 111 PRO A O 1
ATOM 859 N N . ALA A 1 112 ? -4.697 -12.379 11.344 1.00 80.19 112 ALA A N 1
ATOM 860 C CA . ALA A 1 112 ? -3.368 -11.929 10.905 1.00 80.19 112 ALA A CA 1
ATOM 861 C C . ALA A 1 112 ? -3.100 -12.086 9.394 1.00 80.19 112 ALA A C 1
ATOM 863 O O . ALA A 1 112 ? -2.341 -11.314 8.812 1.00 80.19 112 ALA A O 1
ATOM 864 N N . HIS A 1 113 ? -3.731 -13.071 8.751 1.00 75.31 113 HIS A N 1
ATOM 865 C CA . HIS A 1 113 ? -3.600 -13.325 7.317 1.00 75.31 113 HIS A CA 1
ATOM 866 C C . HIS A 1 113 ? -4.442 -12.382 6.437 1.00 75.31 113 HIS A C 1
ATOM 868 O O . HIS A 1 113 ? -4.126 -12.239 5.260 1.00 75.31 113 HIS A O 1
ATOM 874 N N . LEU A 1 114 ? -5.460 -11.713 6.993 1.00 80.25 114 LEU A N 1
ATOM 875 C CA . LEU A 1 114 ? -6.343 -10.775 6.284 1.00 80.25 114 LEU A CA 1
ATOM 876 C C . LEU A 1 114 ? -5.899 -9.313 6.439 1.00 80.25 114 LEU A C 1
ATOM 878 O O . LEU A 1 114 ? -6.157 -8.489 5.562 1.00 80.25 114 LEU A O 1
ATOM 882 N N . ILE A 1 115 ? -5.157 -8.984 7.505 1.00 76.69 115 ILE A N 1
ATOM 883 C CA . ILE A 1 115 ? -4.633 -7.626 7.746 1.00 76.69 115 ILE A CA 1
ATOM 884 C C . ILE A 1 115 ? -3.831 -7.074 6.547 1.00 76.69 115 ILE A C 1
ATOM 886 O O . ILE A 1 115 ? -4.040 -5.910 6.196 1.00 76.69 115 ILE A O 1
ATOM 890 N N . PRO A 1 116 ? -2.927 -7.831 5.885 1.00 72.19 116 PRO A N 1
ATOM 891 C CA . PRO A 1 116 ? -2.202 -7.318 4.721 1.00 72.19 116 PRO A CA 1
ATOM 892 C C . PRO A 1 116 ? -3.117 -6.969 3.539 1.00 72.19 116 PRO A C 1
ATOM 894 O O . PRO A 1 116 ? -2.907 -5.949 2.879 1.00 72.19 116 PRO A O 1
ATOM 897 N N . GLU A 1 117 ? -4.144 -7.780 3.280 1.00 72.50 117 GLU A N 1
ATOM 898 C CA . GLU A 1 117 ? -5.109 -7.542 2.201 1.00 72.50 117 GLU A CA 1
ATOM 899 C C . GLU A 1 117 ? -5.995 -6.330 2.514 1.00 72.50 117 GLU A C 1
ATOM 901 O O . GLU A 1 117 ? -6.154 -5.446 1.668 1.00 72.50 117 GLU A O 1
ATOM 906 N N . TYR A 1 118 ? -6.470 -6.220 3.758 1.00 77.75 118 TYR A N 1
ATOM 907 C CA . TYR A 1 118 ? -7.184 -5.048 4.257 1.00 77.75 118 TYR A CA 1
ATOM 908 C C . TYR A 1 118 ? -6.356 -3.774 4.087 1.00 77.75 118 TYR A C 1
ATOM 910 O O . TYR A 1 118 ? -6.813 -2.831 3.440 1.00 77.75 118 TYR A O 1
ATOM 918 N N . LYS A 1 119 ? -5.102 -3.781 4.565 1.00 71.88 119 LYS A N 1
ATOM 919 C CA . LYS A 1 119 ? -4.155 -2.670 4.397 1.00 71.88 119 LYS A CA 1
ATOM 920 C C . LYS A 1 119 ? -3.917 -2.334 2.933 1.00 71.88 119 LYS A C 1
ATOM 922 O O . LYS A 1 119 ? -3.802 -1.168 2.601 1.00 71.88 119 LYS A O 1
ATOM 927 N N . THR A 1 120 ? -3.856 -3.319 2.042 1.00 64.81 120 THR A N 1
ATOM 928 C CA . THR A 1 120 ? -3.664 -3.074 0.602 1.00 64.81 120 THR A CA 1
ATOM 929 C C . THR A 1 120 ? -4.893 -2.407 -0.020 1.00 64.81 120 THR A C 1
ATOM 931 O O . THR A 1 120 ? -4.768 -1.467 -0.810 1.00 64.81 120 THR A O 1
ATOM 934 N N . ARG A 1 121 ? -6.092 -2.865 0.351 1.00 65.75 121 ARG A N 1
ATOM 935 C CA . ARG A 1 121 ? -7.369 -2.306 -0.104 1.00 65.75 121 ARG A CA 1
ATOM 936 C C . ARG A 1 121 ? -7.559 -0.868 0.384 1.00 65.75 121 ARG A C 1
ATOM 938 O O . ARG A 1 121 ? -7.949 -0.029 -0.424 1.00 65.75 121 ARG A O 1
ATOM 945 N N . THR A 1 122 ? -7.223 -0.567 1.639 1.00 65.38 122 THR A N 1
ATOM 946 C CA . THR A 1 122 ? -7.279 0.795 2.199 1.00 65.38 122 THR A CA 1
ATOM 947 C C . THR A 1 122 ? -6.126 1.678 1.706 1.00 65.38 122 THR A C 1
ATOM 949 O O . THR A 1 122 ? -6.334 2.844 1.375 1.00 65.38 122 THR A O 1
ATOM 952 N N . ALA A 1 123 ? -4.922 1.124 1.519 1.00 56.12 123 ALA A N 1
ATOM 953 C CA . ALA A 1 123 ? -3.761 1.836 0.976 1.00 56.12 123 ALA A CA 1
ATOM 954 C C . ALA A 1 123 ? -3.898 2.232 -0.499 1.00 56.12 123 ALA A C 1
ATOM 956 O O . ALA A 1 123 ? -3.141 3.099 -0.945 1.00 56.12 123 ALA A O 1
ATOM 957 N N . ARG A 1 124 ? -4.894 1.714 -1.245 1.00 48.91 124 ARG A N 1
ATOM 958 C CA . ARG A 1 124 ? -5.308 2.319 -2.531 1.00 48.91 124 ARG A CA 1
ATOM 959 C C . ARG A 1 124 ? -5.572 3.826 -2.404 1.00 48.91 124 ARG A C 1
ATOM 961 O O . ARG A 1 124 ? -5.511 4.524 -3.414 1.00 48.91 124 ARG A O 1
ATOM 968 N N . TRP A 1 125 ? -5.813 4.320 -1.189 1.00 42.44 125 TRP A N 1
ATOM 969 C CA . TRP A 1 125 ? -5.984 5.735 -0.866 1.00 42.44 125 TRP A CA 1
ATOM 970 C C . TRP A 1 125 ? -4.856 6.342 -0.007 1.00 42.44 125 TRP A C 1
ATOM 972 O O . TRP A 1 125 ? -4.912 7.533 0.277 1.00 42.44 125 TRP A O 1
ATOM 982 N N . GLY A 1 126 ? -3.832 5.572 0.395 1.00 44.09 126 GLY A N 1
ATOM 983 C CA . GLY A 1 126 ? -2.922 5.946 1.494 1.00 44.09 126 GLY A CA 1
ATOM 984 C C . GLY A 1 126 ? -1.414 5.916 1.221 1.00 44.09 126 GLY A C 1
ATOM 985 O O . GLY A 1 126 ? -0.647 6.389 2.055 1.00 44.09 126 GLY A O 1
ATOM 986 N N . LEU A 1 127 ? -0.938 5.403 0.083 1.00 51.09 127 LEU A N 1
ATOM 987 C CA . LEU A 1 127 ? 0.489 5.507 -0.248 1.00 51.09 127 LEU A CA 1
ATOM 988 C C . LEU A 1 127 ? 0.815 6.957 -0.645 1.00 51.09 127 LEU A C 1
ATOM 990 O O . LEU A 1 127 ? 0.628 7.349 -1.799 1.00 51.09 127 LEU A O 1
ATOM 994 N N . ARG A 1 128 ? 1.309 7.757 0.311 1.00 55.16 128 ARG A N 1
ATOM 995 C CA . ARG A 1 128 ? 1.912 9.075 0.054 1.00 55.16 128 ARG A CA 1
ATOM 996 C C . ARG A 1 128 ? 3.273 8.871 -0.593 1.00 55.16 128 ARG A C 1
ATOM 998 O O . ARG A 1 128 ? 4.326 8.905 0.029 1.00 55.16 128 ARG A O 1
ATOM 1005 N N . VAL A 1 129 ? 3.228 8.563 -1.883 1.00 55.88 129 VAL A N 1
ATOM 1006 C CA . VAL A 1 129 ? 4.413 8.219 -2.670 1.00 55.88 129 VAL A CA 1
ATOM 1007 C C . VAL A 1 129 ? 5.410 9.390 -2.720 1.00 55.88 129 VAL A C 1
ATOM 1009 O O . VAL A 1 129 ? 6.602 9.184 -2.920 1.00 55.88 129 VAL A O 1
ATOM 1012 N N . GLU A 1 130 ? 4.937 10.611 -2.475 1.00 55.22 130 GLU A N 1
ATOM 1013 C CA . GLU A 1 130 ? 5.711 11.852 -2.412 1.00 55.22 130 GLU A CA 1
ATOM 1014 C C . GLU A 1 130 ? 6.915 11.822 -1.449 1.00 55.22 130 GLU A C 1
ATOM 1016 O O . GLU A 1 130 ? 7.936 12.434 -1.776 1.00 55.22 130 GLU A O 1
ATOM 1021 N N . ASP A 1 131 ? 6.877 11.009 -0.386 1.00 56.31 131 ASP A N 1
ATOM 1022 C CA . ASP A 1 131 ? 7.993 10.833 0.563 1.00 56.31 131 ASP A CA 1
ATOM 1023 C C . ASP A 1 131 ? 9.111 9.906 0.050 1.00 56.31 131 ASP A C 1
ATOM 1025 O O . ASP A 1 131 ? 10.198 9.819 0.628 1.00 56.31 131 ASP A O 1
ATOM 1029 N N . ILE A 1 132 ? 8.883 9.206 -1.065 1.00 62.91 132 ILE A N 1
ATOM 1030 C CA . ILE A 1 132 ? 9.878 8.318 -1.668 1.00 62.91 132 ILE A CA 1
ATOM 1031 C C . ILE A 1 132 ? 10.817 9.152 -2.530 1.00 62.91 132 ILE A C 1
ATOM 1033 O O . ILE A 1 132 ? 10.566 9.393 -3.714 1.00 62.91 132 ILE A O 1
ATOM 1037 N N . ALA A 1 133 ? 11.918 9.583 -1.926 1.00 64.31 133 ALA A N 1
ATOM 1038 C CA . ALA A 1 133 ? 13.018 10.226 -2.624 1.00 64.31 133 ALA A CA 1
ATOM 1039 C C . ALA A 1 133 ? 14.080 9.207 -3.058 1.00 64.31 133 ALA A C 1
ATOM 1041 O O . ALA A 1 133 ? 14.307 8.176 -2.420 1.00 64.31 133 ALA A O 1
ATOM 1042 N N . LEU A 1 134 ? 14.793 9.532 -4.135 1.00 65.25 134 LEU A N 1
ATOM 1043 C CA . LEU A 1 134 ? 16.039 8.845 -4.449 1.00 65.25 134 LEU A CA 1
ATOM 1044 C C . LEU A 1 134 ? 17.057 9.109 -3.324 1.00 65.25 134 LEU A C 1
ATOM 1046 O O . LEU A 1 134 ? 17.201 10.258 -2.899 1.00 65.25 134 LEU A O 1
ATOM 1050 N N . PRO A 1 135 ? 17.809 8.091 -2.863 1.00 66.81 135 PRO A N 1
ATOM 1051 C CA . PRO A 1 135 ? 18.922 8.306 -1.946 1.00 66.81 135 PRO A CA 1
ATOM 1052 C C . PRO A 1 135 ? 19.873 9.381 -2.482 1.00 66.81 135 PRO A C 1
ATOM 1054 O O . PRO A 1 135 ? 20.140 9.400 -3.685 1.00 66.81 135 PRO A O 1
ATOM 1057 N N . LEU A 1 136 ? 20.459 10.203 -1.603 1.00 66.88 136 LEU A N 1
ATOM 1058 C CA . LEU A 1 136 ? 21.432 11.248 -1.979 1.00 66.88 136 LEU A CA 1
ATOM 1059 C C . LEU A 1 136 ? 22.627 10.714 -2.790 1.00 66.88 136 LEU A C 1
ATOM 1061 O O . LEU A 1 136 ? 23.289 11.467 -3.497 1.00 66.88 136 LEU A O 1
ATOM 1065 N N . SER A 1 137 ? 22.924 9.417 -2.677 1.00 64.62 137 SER A N 1
ATOM 1066 C CA . SER A 1 137 ? 23.991 8.741 -3.415 1.00 64.62 137 SER A CA 1
ATOM 1067 C C . SER A 1 137 ? 23.609 8.329 -4.838 1.00 64.62 137 SER A C 1
ATOM 1069 O O . SER A 1 137 ? 24.502 7.928 -5.587 1.00 64.62 137 SER A O 1
ATOM 1071 N N . SER A 1 138 ? 22.329 8.406 -5.213 1.00 73.94 138 SER A N 1
ATOM 1072 C CA . SER A 1 138 ? 21.836 7.991 -6.528 1.00 73.94 138 SER A CA 1
ATOM 1073 C C . SER A 1 138 ? 22.516 8.790 -7.632 1.00 73.94 138 SER A C 1
ATOM 1075 O O . SER A 1 138 ? 22.708 10.001 -7.522 1.00 73.94 138 SER A O 1
ATOM 1077 N N . ARG A 1 139 ? 22.882 8.112 -8.718 1.00 76.38 139 ARG A N 1
ATOM 1078 C CA . ARG A 1 139 ? 23.503 8.743 -9.890 1.00 76.38 139 ARG A CA 1
ATOM 1079 C C . ARG A 1 139 ? 22.640 8.470 -11.106 1.00 76.38 139 ARG A C 1
ATOM 1081 O O . ARG A 1 139 ? 22.165 7.361 -11.244 1.00 76.38 139 ARG A O 1
ATOM 1088 N N . GLY A 1 140 ? 22.448 9.428 -11.999 1.00 78.56 140 GLY A N 1
ATOM 1089 C CA . GLY A 1 140 ? 21.637 9.222 -13.200 1.00 78.56 140 GLY A CA 1
ATOM 1090 C C . GLY A 1 140 ? 20.523 10.247 -13.312 1.00 78.56 140 GLY A C 1
ATOM 1091 O O . GLY A 1 140 ? 20.687 11.394 -12.899 1.00 78.56 140 GLY A O 1
ATOM 1092 N N . TRP A 1 141 ? 19.417 9.852 -13.932 1.00 80.75 141 TRP A N 1
ATOM 1093 C CA . TRP A 1 141 ? 18.333 10.781 -14.225 1.00 80.75 141 TRP A CA 1
ATOM 1094 C C . TRP A 1 141 ? 17.511 11.094 -12.964 1.00 80.75 141 TRP A C 1
ATOM 1096 O O . TRP A 1 141 ? 17.224 10.177 -12.190 1.00 80.75 141 TRP A O 1
ATOM 1106 N N . PRO A 1 142 ? 17.102 12.363 -12.766 1.00 80.75 142 PRO A N 1
ATOM 1107 C CA . PRO A 1 142 ? 16.120 12.726 -11.751 1.00 80.75 142 PRO A CA 1
ATOM 1108 C C . PRO A 1 142 ? 14.820 11.947 -11.929 1.00 80.75 142 PRO A C 1
ATOM 1110 O O . PRO A 1 142 ? 14.451 11.586 -13.052 1.00 80.75 142 PRO A O 1
ATOM 1113 N N . LEU A 1 143 ? 14.114 11.714 -10.826 1.00 78.25 143 LEU A N 1
ATOM 1114 C CA . LEU A 1 143 ? 12.902 10.905 -10.839 1.00 78.25 143 LEU A CA 1
ATOM 1115 C C . LEU A 1 143 ? 11.799 11.559 -11.674 1.00 78.25 143 LEU A C 1
ATOM 1117 O O . LEU A 1 143 ? 11.172 10.866 -12.473 1.00 78.25 143 LEU A O 1
ATOM 1121 N N . GLU A 1 144 ? 11.666 12.890 -11.606 1.00 77.75 144 GLU A N 1
ATOM 1122 C CA . GLU A 1 144 ? 10.731 13.640 -12.449 1.00 77.75 144 GLU A CA 1
ATOM 1123 C C . GLU A 1 144 ? 10.989 13.427 -13.953 1.00 77.75 144 GLU A C 1
ATOM 1125 O O . GLU A 1 144 ? 10.062 13.337 -14.755 1.00 77.75 144 GLU A O 1
ATOM 1130 N N . ASN A 1 145 ? 12.252 13.248 -14.350 1.00 78.06 145 ASN A N 1
ATOM 1131 C CA . ASN A 1 145 ? 12.626 13.056 -15.751 1.00 78.06 145 ASN A CA 1
ATOM 1132 C C . ASN A 1 145 ? 12.447 11.608 -16.220 1.00 78.06 145 ASN A C 1
ATOM 1134 O O . ASN A 1 145 ? 12.357 11.360 -17.421 1.00 78.06 145 ASN A O 1
ATOM 1138 N N . ILE A 1 146 ? 12.424 10.650 -15.296 1.00 79.00 146 ILE A N 1
ATOM 1139 C CA . ILE A 1 146 ? 12.161 9.240 -15.595 1.00 79.00 146 ILE A CA 1
ATOM 1140 C C . ILE A 1 146 ? 10.667 8.965 -15.634 1.00 79.00 146 ILE A C 1
ATOM 1142 O O . ILE A 1 146 ? 10.220 8.224 -16.505 1.00 79.00 146 ILE A O 1
ATOM 1146 N N . ALA A 1 147 ? 9.900 9.577 -14.734 1.00 78.31 147 ALA A N 1
ATOM 1147 C CA . ALA A 1 147 ? 8.451 9.435 -14.680 1.00 78.31 147 ALA A CA 1
ATOM 1148 C C . ALA A 1 147 ? 7.769 9.880 -15.987 1.00 78.31 147 ALA A C 1
ATOM 1150 O O . ALA A 1 147 ? 6.766 9.302 -16.394 1.00 78.31 147 ALA A O 1
ATOM 1151 N N . THR A 1 148 ? 8.349 10.842 -16.710 1.00 79.00 148 THR A N 1
ATOM 1152 C CA . THR A 1 148 ? 7.846 11.276 -18.029 1.00 79.00 148 THR A CA 1
ATOM 1153 C C . THR A 1 148 ? 8.096 10.270 -19.157 1.00 79.00 148 THR A C 1
ATOM 1155 O O . THR A 1 148 ? 7.616 10.463 -20.274 1.00 79.00 148 THR A O 1
ATOM 1158 N N . ARG A 1 149 ? 8.851 9.192 -18.914 1.00 79.31 149 ARG A N 1
ATOM 1159 C CA . ARG A 1 149 ? 9.175 8.189 -19.933 1.00 79.31 149 ARG A CA 1
ATOM 1160 C C . ARG A 1 149 ? 8.156 7.061 -19.948 1.00 79.31 149 ARG A C 1
ATOM 1162 O O . ARG A 1 149 ? 7.637 6.642 -18.920 1.00 79.31 149 ARG A O 1
ATOM 1169 N N . GLU A 1 150 ? 7.918 6.526 -21.141 1.00 78.38 150 GLU A N 1
ATOM 1170 C CA . GLU A 1 150 ? 7.131 5.301 -21.319 1.00 78.38 150 GLU A CA 1
ATOM 1171 C C . GLU A 1 150 ? 7.883 4.065 -20.830 1.00 78.38 150 GLU A C 1
ATOM 1173 O O . GLU A 1 150 ? 7.272 3.053 -20.527 1.00 78.38 150 GLU A O 1
ATOM 1178 N N . CYS A 1 151 ? 9.207 4.133 -20.725 1.00 83.81 151 CYS A N 1
ATOM 1179 C CA . CYS A 1 151 ? 10.023 3.058 -20.194 1.00 83.81 151 CYS A CA 1
ATOM 1180 C C . CYS A 1 151 ? 11.043 3.619 -19.217 1.00 83.81 151 CYS A C 1
ATOM 1182 O O . CYS A 1 151 ? 11.729 4.608 -19.492 1.00 83.81 151 CYS A O 1
ATOM 1184 N N . MET A 1 152 ? 11.192 2.943 -18.085 1.00 88.12 152 MET A N 1
ATOM 1185 C CA . MET A 1 152 ? 12.151 3.310 -17.052 1.00 88.12 152 MET A CA 1
ATOM 1186 C C . MET A 1 152 ? 12.912 2.095 -16.556 1.00 88.12 152 MET A C 1
ATOM 1188 O O . MET A 1 152 ? 12.399 0.979 -16.523 1.00 88.12 152 MET A O 1
ATOM 1192 N N . THR A 1 153 ? 14.171 2.294 -16.189 1.00 87.75 153 THR A N 1
ATOM 1193 C CA . THR A 1 153 ? 14.980 1.256 -15.556 1.00 87.75 153 THR A CA 1
ATOM 1194 C C . THR A 1 153 ? 15.730 1.838 -14.378 1.00 87.75 153 THR A C 1
ATOM 1196 O O . THR A 1 153 ? 16.444 2.831 -14.508 1.00 87.75 153 THR A O 1
ATOM 1199 N N . ILE A 1 154 ? 15.608 1.178 -13.233 1.00 89.44 154 ILE A N 1
ATOM 1200 C CA . ILE A 1 154 ? 16.418 1.453 -12.057 1.00 89.44 154 ILE A CA 1
ATOM 1201 C C . ILE A 1 154 ? 17.483 0.363 -11.988 1.00 89.44 154 ILE A C 1
ATOM 1203 O O . ILE A 1 154 ? 17.208 -0.808 -11.707 1.00 89.44 154 ILE A O 1
ATOM 1207 N N . ALA A 1 155 ? 18.709 0.744 -12.328 1.00 88.81 155 ALA A N 1
ATOM 1208 C CA . ALA A 1 155 ? 19.873 -0.114 -12.184 1.00 88.81 155 ALA A CA 1
ATOM 1209 C C . ALA A 1 155 ? 20.556 0.136 -10.836 1.00 88.81 155 ALA A C 1
ATOM 1211 O O . ALA A 1 155 ? 20.230 1.091 -10.139 1.00 88.81 155 ALA A O 1
ATOM 1212 N N . ALA A 1 156 ? 21.498 -0.719 -10.460 1.00 89.19 156 ALA A N 1
ATOM 1213 C CA . ALA A 1 156 ? 22.330 -0.513 -9.287 1.00 89.19 156 ALA A CA 1
ATOM 1214 C C . ALA A 1 156 ? 23.772 -0.947 -9.561 1.00 89.19 156 ALA A C 1
ATOM 1216 O O . ALA A 1 156 ? 24.005 -1.895 -10.314 1.00 89.19 156 ALA A O 1
ATOM 1217 N N . PHE A 1 157 ? 24.731 -0.264 -8.943 1.00 87.31 157 PHE A N 1
ATOM 1218 C CA . PHE A 1 157 ? 26.156 -0.586 -9.028 1.00 87.31 157 PHE A CA 1
ATOM 1219 C C . PHE A 1 157 ? 26.841 -0.398 -7.662 1.00 87.31 157 PHE A C 1
ATOM 1221 O O . PHE A 1 157 ? 26.302 0.304 -6.799 1.00 87.31 157 PHE A O 1
ATOM 1228 N N . PRO A 1 158 ? 28.004 -1.034 -7.424 1.00 85.44 158 PRO A N 1
ATOM 1229 C CA . PRO A 1 158 ? 28.751 -0.867 -6.178 1.00 85.44 158 PRO A CA 1
ATOM 1230 C C . PRO A 1 158 ? 29.160 0.590 -5.942 1.00 85.44 158 PRO A C 1
ATOM 1232 O O . PRO A 1 158 ? 29.419 1.321 -6.894 1.00 85.44 158 PRO A O 1
ATOM 1235 N N . LYS A 1 159 ? 29.285 1.010 -4.678 1.00 81.88 159 LYS A N 1
ATOM 1236 C CA . LYS A 1 159 ? 29.639 2.394 -4.310 1.00 81.88 159 LYS A CA 1
ATOM 1237 C C . LYS A 1 159 ? 30.937 2.897 -4.959 1.00 81.88 159 LYS A C 1
ATOM 1239 O O . LYS A 1 159 ? 31.008 4.059 -5.364 1.00 81.88 159 LYS A O 1
ATOM 1244 N N . ASP A 1 160 ? 31.905 1.996 -5.102 1.00 81.56 160 ASP A N 1
ATOM 1245 C CA . ASP A 1 160 ? 33.216 2.252 -5.710 1.00 81.56 160 ASP A CA 1
ATOM 1246 C C . ASP A 1 160 ? 33.274 1.878 -7.205 1.00 81.56 160 ASP A C 1
ATOM 1248 O O . ASP A 1 160 ? 34.314 2.017 -7.844 1.00 81.56 160 ASP A O 1
ATOM 1252 N N . GLY A 1 161 ? 32.164 1.392 -7.769 1.00 72.62 161 GLY A N 1
ATOM 1253 C CA . GLY A 1 161 ? 32.048 1.006 -9.173 1.00 72.62 161 GLY A CA 1
ATOM 1254 C C . GLY A 1 161 ? 31.727 2.182 -10.096 1.00 72.62 161 GLY A C 1
ATOM 1255 O O . GLY A 1 161 ? 31.299 3.262 -9.667 1.00 72.62 161 GLY A O 1
ATOM 1256 N N . HIS A 1 162 ? 31.896 1.962 -11.399 1.00 74.06 162 HIS A N 1
ATOM 1257 C CA . HIS A 1 162 ? 31.466 2.919 -12.410 1.00 74.06 162 HIS A CA 1
ATOM 1258 C C . HIS A 1 162 ? 30.006 2.660 -12.800 1.00 74.06 162 HIS A C 1
ATOM 1260 O O . HIS A 1 162 ? 29.510 1.540 -12.749 1.00 74.06 162 HIS A O 1
ATOM 1266 N N . HIS A 1 163 ? 29.295 3.703 -13.239 1.00 67.75 163 HIS A N 1
ATOM 1267 C CA . HIS A 1 163 ? 27.903 3.576 -13.700 1.00 67.75 163 HIS A CA 1
ATOM 1268 C C . HIS A 1 163 ? 27.759 2.657 -14.930 1.00 67.75 163 HIS A C 1
ATOM 1270 O O . HIS A 1 163 ? 26.669 2.170 -15.219 1.00 67.75 163 HIS A O 1
ATOM 1276 N N . THR A 1 164 ? 28.855 2.403 -15.648 1.00 69.62 164 THR A N 1
ATOM 1277 C CA . THR A 1 164 ? 28.937 1.420 -16.737 1.00 69.62 164 THR A CA 1
ATOM 1278 C C . THR A 1 164 ? 28.760 -0.016 -16.249 1.00 69.62 164 THR A C 1
ATOM 1280 O O . THR A 1 164 ? 28.319 -0.859 -17.022 1.00 69.62 164 THR A O 1
ATOM 1283 N N . ASP A 1 165 ? 29.021 -0.275 -14.966 1.00 73.88 165 ASP A N 1
ATOM 1284 C CA . ASP A 1 165 ? 28.875 -1.586 -14.325 1.00 73.88 165 ASP A CA 1
ATOM 1285 C C . ASP A 1 165 ? 27.460 -1.787 -13.748 1.00 73.88 165 ASP A C 1
ATOM 1287 O O . ASP A 1 165 ? 27.197 -2.745 -13.019 1.00 73.88 165 ASP A O 1
ATOM 1291 N N . ALA A 1 166 ? 26.532 -0.862 -14.029 1.00 81.38 166 ALA A N 1
ATOM 1292 C CA . ALA A 1 166 ? 25.196 -0.874 -13.454 1.00 81.38 166 ALA A CA 1
ATOM 1293 C C . ALA A 1 166 ? 24.327 -2.011 -13.999 1.00 81.38 166 ALA A C 1
ATOM 1295 O O . ALA A 1 166 ? 23.989 -2.074 -15.187 1.00 81.38 166 ALA A O 1
ATOM 1296 N N . VAL A 1 167 ? 23.883 -2.863 -13.077 1.00 83.56 167 VAL A N 1
ATOM 1297 C CA . VAL A 1 167 ? 22.998 -3.997 -13.338 1.00 83.56 167 VAL A CA 1
ATOM 1298 C C . VAL A 1 167 ? 21.555 -3.562 -13.123 1.00 83.56 167 VAL A C 1
ATOM 1300 O O . VAL A 1 167 ? 21.214 -3.033 -12.065 1.00 83.56 167 VAL A O 1
ATOM 1303 N N . SER A 1 168 ? 20.692 -3.782 -14.115 1.00 86.62 168 SER A N 1
ATOM 1304 C CA . SER A 1 168 ? 19.258 -3.494 -14.001 1.00 86.62 168 SER A CA 1
ATOM 1305 C C . SER A 1 168 ? 18.634 -4.315 -12.868 1.00 86.62 168 SER A C 1
ATOM 1307 O O . SER A 1 168 ? 18.833 -5.528 -12.806 1.00 86.62 168 SER A O 1
ATOM 1309 N N . ARG A 1 169 ? 17.891 -3.657 -11.971 1.00 88.25 169 ARG A N 1
ATOM 1310 C CA . ARG A 1 169 ? 17.155 -4.318 -10.879 1.00 88.25 169 ARG A CA 1
ATOM 1311 C C . ARG A 1 169 ? 15.664 -4.342 -11.149 1.00 88.25 169 ARG A C 1
ATOM 1313 O O . ARG A 1 169 ? 15.038 -5.382 -10.996 1.00 88.25 169 ARG A O 1
ATOM 1320 N N . VAL A 1 170 ? 15.130 -3.213 -11.604 1.00 89.12 170 VAL A N 1
ATOM 1321 C CA . VAL A 1 170 ? 13.727 -3.069 -11.991 1.00 89.12 170 VAL A CA 1
ATOM 1322 C C . VAL A 1 170 ? 13.664 -2.349 -13.327 1.00 89.12 170 VAL A C 1
ATOM 1324 O O . VAL A 1 170 ? 14.328 -1.328 -13.518 1.00 89.12 170 VAL A O 1
ATOM 1327 N N . SER A 1 171 ? 12.846 -2.868 -14.234 1.00 88.00 171 SER A N 1
ATOM 1328 C CA . SER A 1 171 ? 12.472 -2.202 -15.477 1.00 88.00 171 SER A CA 1
ATOM 1329 C C . SER A 1 171 ? 10.954 -2.181 -15.567 1.00 88.00 171 SER A C 1
ATOM 1331 O O . SER A 1 171 ? 10.310 -3.200 -15.327 1.00 88.00 171 SER A O 1
ATOM 1333 N N . VAL A 1 172 ? 10.399 -1.018 -15.887 1.00 86.88 172 VAL A N 1
ATOM 1334 C CA . VAL A 1 172 ? 8.958 -0.816 -16.036 1.00 86.88 172 VAL A CA 1
ATOM 1335 C C . VAL A 1 172 ? 8.698 -0.317 -17.448 1.00 86.88 172 VAL A C 1
ATOM 1337 O O . VAL A 1 172 ? 9.295 0.675 -17.875 1.00 86.88 172 VAL A O 1
ATOM 1340 N N . ASP A 1 173 ? 7.824 -1.028 -18.153 1.00 85.56 173 ASP A N 1
ATOM 1341 C CA . ASP A 1 173 ? 7.308 -0.667 -19.469 1.00 85.56 173 ASP A CA 1
ATOM 1342 C C . ASP A 1 173 ? 5.857 -0.196 -19.298 1.00 85.56 173 ASP A C 1
ATOM 1344 O O . ASP A 1 173 ? 5.005 -0.935 -18.807 1.00 85.56 173 ASP A O 1
ATOM 1348 N N . LEU A 1 174 ? 5.615 1.071 -19.624 1.00 82.69 174 LEU A N 1
ATOM 1349 C CA . LEU A 1 174 ? 4.330 1.765 -19.549 1.00 82.69 174 LEU A CA 1
ATOM 1350 C C . LEU A 1 174 ? 3.798 2.119 -20.943 1.00 82.69 174 LEU A C 1
ATOM 1352 O O . LEU A 1 174 ? 2.867 2.920 -21.059 1.00 82.69 174 LEU A O 1
ATOM 1356 N N . VAL A 1 175 ? 4.404 1.583 -22.008 1.00 77.12 175 VAL A N 1
ATOM 1357 C CA . VAL A 1 175 ? 3.980 1.855 -23.382 1.00 77.12 175 VAL A CA 1
ATOM 1358 C C . VAL A 1 175 ? 2.515 1.453 -23.554 1.00 77.12 175 VAL A C 1
ATOM 1360 O O . VAL A 1 175 ? 2.116 0.337 -23.233 1.00 77.12 175 VAL A O 1
ATOM 1363 N N . GLY A 1 176 ? 1.710 2.373 -24.088 1.00 67.69 176 GLY A N 1
ATOM 1364 C CA . GLY A 1 176 ? 0.289 2.136 -24.364 1.00 67.69 176 GLY A CA 1
ATOM 1365 C C . GLY A 1 176 ? -0.645 2.273 -23.158 1.00 67.69 176 GLY A C 1
ATOM 1366 O O . GLY A 1 176 ? -1.850 2.113 -23.329 1.00 67.69 176 GLY A O 1
ATOM 1367 N N . LEU A 1 177 ? -0.137 2.602 -21.964 1.00 74.50 177 LEU A N 1
ATOM 1368 C CA . LEU A 1 177 ? -0.981 2.863 -20.797 1.00 74.50 177 LEU A CA 1
ATOM 1369 C C . LEU A 1 177 ? -1.414 4.338 -20.740 1.00 74.50 177 LEU A C 1
ATOM 1371 O O . LEU A 1 177 ? -0.574 5.245 -20.731 1.00 74.50 177 LEU A O 1
ATOM 1375 N N . ASP A 1 178 ? -2.726 4.571 -20.639 1.00 80.50 178 ASP A N 1
ATOM 1376 C CA . ASP A 1 178 ? -3.308 5.900 -20.417 1.00 80.50 178 ASP A CA 1
ATOM 1377 C C . ASP A 1 178 ? -3.171 6.300 -18.939 1.00 80.50 178 ASP A C 1
ATOM 1379 O O . ASP A 1 178 ? -3.987 5.966 -18.074 1.00 80.50 178 ASP A O 1
ATOM 1383 N N . LEU A 1 179 ? -2.045 6.941 -18.629 1.00 80.94 179 LEU A N 1
ATOM 1384 C CA . LEU A 1 179 ? -1.656 7.333 -17.280 1.00 80.94 179 LEU A CA 1
ATOM 1385 C C . LEU A 1 179 ? -1.350 8.826 -17.248 1.00 80.94 179 LEU A C 1
ATOM 1387 O O . LEU A 1 179 ? -0.472 9.287 -17.981 1.00 80.94 179 LEU A O 1
ATOM 1391 N N . ASP A 1 180 ? -2.021 9.535 -16.340 1.00 81.06 180 ASP A N 1
ATOM 1392 C CA . ASP A 1 180 ? -1.685 10.911 -15.979 1.00 81.06 180 ASP A CA 1
ATOM 1393 C C . ASP A 1 180 ? -0.284 11.014 -15.336 1.00 81.06 180 ASP A C 1
ATOM 1395 O O . ASP A 1 180 ? 0.285 10.027 -14.848 1.00 81.06 180 ASP A O 1
ATOM 1399 N N . ASP A 1 181 ? 0.278 12.225 -15.325 1.00 79.19 181 ASP A N 1
ATOM 1400 C CA . ASP A 1 181 ? 1.626 12.481 -14.802 1.00 79.19 181 ASP A CA 1
ATOM 1401 C C . ASP A 1 181 ? 1.768 12.077 -13.327 1.00 79.19 181 ASP A C 1
ATOM 1403 O O . ASP A 1 181 ? 2.806 11.557 -12.919 1.00 79.19 181 ASP A O 1
ATOM 1407 N N . ALA A 1 182 ? 0.706 12.236 -12.529 1.00 78.50 182 ALA A N 1
ATOM 1408 C CA . ALA A 1 182 ? 0.717 11.875 -11.114 1.00 78.50 182 ALA A CA 1
ATOM 1409 C C . ALA A 1 182 ? 0.806 10.352 -10.910 1.00 78.50 182 ALA A C 1
ATOM 1411 O O . ALA A 1 182 ? 1.531 9.878 -10.037 1.00 78.50 182 ALA A O 1
ATOM 1412 N N . ARG A 1 183 ? 0.099 9.553 -11.715 1.00 81.19 183 ARG A N 1
ATOM 1413 C CA . ARG A 1 183 ? 0.191 8.085 -11.717 1.00 81.19 183 ARG A CA 1
ATOM 1414 C C . ARG A 1 183 ? 1.567 7.627 -12.169 1.00 81.19 183 ARG A C 1
ATOM 1416 O O . ARG A 1 183 ? 2.123 6.722 -11.550 1.00 81.19 183 ARG A O 1
ATOM 1423 N N . ARG A 1 184 ? 2.119 8.246 -13.214 1.00 83.06 184 ARG A N 1
ATOM 1424 C CA . ARG A 1 184 ? 3.460 7.926 -13.720 1.00 83.06 184 ARG A CA 1
ATOM 1425 C C . ARG A 1 184 ? 4.544 8.216 -12.685 1.00 83.06 184 ARG A C 1
ATOM 1427 O O . ARG A 1 184 ? 5.400 7.362 -12.458 1.00 83.06 184 ARG A O 1
ATOM 1434 N N . ASP A 1 185 ? 4.461 9.355 -12.001 1.00 81.19 185 ASP A N 1
ATOM 1435 C CA . ASP A 1 185 ? 5.356 9.698 -10.890 1.00 81.19 185 ASP A CA 1
ATOM 1436 C C . ASP A 1 185 ? 5.253 8.675 -9.749 1.00 81.19 185 ASP A C 1
ATOM 1438 O O . ASP A 1 185 ? 6.270 8.144 -9.290 1.00 81.19 185 ASP A O 1
ATOM 1442 N N . ARG A 1 186 ? 4.024 8.286 -9.369 1.00 81.75 186 ARG A N 1
ATOM 1443 C CA . ARG A 1 186 ? 3.818 7.241 -8.356 1.00 81.75 186 ARG A CA 1
ATOM 1444 C C . ARG A 1 186 ? 4.462 5.910 -8.744 1.00 81.75 186 ARG A C 1
ATOM 1446 O O . ARG A 1 186 ? 5.120 5.279 -7.920 1.00 81.75 186 ARG A O 1
ATOM 1453 N N . ILE A 1 187 ? 4.290 5.482 -9.993 1.00 86.19 187 ILE A N 1
ATOM 1454 C CA . ILE A 1 187 ? 4.884 4.241 -10.502 1.00 86.19 187 ILE A CA 1
ATOM 1455 C C . ILE A 1 187 ? 6.413 4.320 -10.482 1.00 86.19 187 ILE A C 1
ATOM 1457 O O . ILE A 1 187 ? 7.060 3.377 -10.027 1.00 86.19 187 ILE A O 1
ATOM 1461 N N . GLY A 1 188 ? 6.995 5.443 -10.914 1.00 84.06 188 GLY A N 1
ATOM 1462 C CA . GLY A 1 188 ? 8.444 5.643 -10.889 1.00 84.06 188 GLY A CA 1
ATOM 1463 C C . GLY A 1 188 ? 9.029 5.520 -9.485 1.00 84.06 188 GLY A C 1
ATOM 1464 O O . GLY A 1 188 ? 10.026 4.829 -9.277 1.00 84.06 188 GLY A O 1
ATOM 1465 N N . ARG A 1 189 ? 8.367 6.113 -8.494 1.00 84.06 189 ARG A N 1
ATOM 1466 C CA . ARG A 1 189 ? 8.764 6.030 -7.083 1.00 84.06 189 ARG A CA 1
ATOM 1467 C C . ARG A 1 189 ? 8.619 4.622 -6.504 1.00 84.06 189 ARG A C 1
ATOM 1469 O O . ARG A 1 189 ? 9.531 4.142 -5.833 1.00 84.06 189 ARG A O 1
ATOM 1476 N N . LEU A 1 190 ? 7.534 3.914 -6.812 1.00 85.56 190 LEU A N 1
ATOM 1477 C CA . LEU A 1 190 ? 7.379 2.508 -6.416 1.00 85.56 190 LEU A CA 1
ATOM 1478 C C . LEU A 1 190 ? 8.460 1.616 -7.046 1.00 85.56 190 LEU A C 1
ATOM 1480 O O . LEU A 1 190 ? 9.013 0.748 -6.371 1.00 85.56 190 LEU A O 1
ATOM 1484 N N . ALA A 1 191 ? 8.821 1.863 -8.308 1.00 88.19 191 ALA A N 1
ATOM 1485 C CA . ALA A 1 191 ? 9.908 1.152 -8.977 1.00 88.19 191 ALA A CA 1
ATOM 1486 C C . ALA A 1 191 ? 11.268 1.405 -8.304 1.00 88.19 191 ALA A C 1
ATOM 1488 O O . ALA A 1 191 ? 12.081 0.487 -8.202 1.00 88.19 191 ALA A O 1
ATOM 1489 N N . VAL A 1 192 ? 11.506 2.625 -7.806 1.00 84.44 192 VAL A N 1
ATOM 1490 C CA . VAL A 1 192 ? 12.697 2.964 -7.012 1.00 84.44 192 VAL A CA 1
ATOM 1491 C C . VAL A 1 192 ? 12.725 2.200 -5.690 1.00 84.44 192 VAL A C 1
ATOM 1493 O O . VAL A 1 192 ? 13.765 1.624 -5.370 1.00 84.44 192 VAL A O 1
ATOM 1496 N N . LEU A 1 193 ? 11.611 2.145 -4.949 1.00 83.31 193 LEU A N 1
ATOM 1497 C CA . LEU A 1 193 ? 11.537 1.364 -3.706 1.00 83.31 193 LEU A CA 1
ATOM 1498 C C . LEU A 1 193 ? 11.830 -0.112 -3.952 1.00 83.31 193 LEU A C 1
ATOM 1500 O O . LEU A 1 193 ? 12.676 -0.694 -3.279 1.00 83.31 193 LEU A O 1
ATOM 1504 N N . LEU A 1 194 ? 11.180 -0.701 -4.955 1.00 86.25 194 LEU A N 1
ATOM 1505 C CA . LEU A 1 194 ? 11.392 -2.102 -5.295 1.00 86.25 194 LEU A CA 1
ATOM 1506 C C . LEU A 1 194 ? 12.848 -2.362 -5.706 1.00 86.25 194 LEU A C 1
ATOM 1508 O O . LEU A 1 194 ? 13.454 -3.345 -5.288 1.00 86.25 194 LEU A O 1
ATOM 1512 N N . ALA A 1 195 ? 13.445 -1.463 -6.491 1.00 85.81 195 ALA A N 1
ATOM 1513 C CA . ALA A 1 195 ? 14.844 -1.582 -6.879 1.00 85.81 195 ALA A CA 1
ATOM 1514 C C . ALA A 1 195 ? 15.796 -1.461 -5.685 1.00 85.81 195 ALA A C 1
ATOM 1516 O O . ALA A 1 195 ? 16.814 -2.151 -5.666 1.00 85.81 195 ALA A O 1
ATOM 1517 N N . ARG A 1 196 ? 15.476 -0.613 -4.699 1.00 82.81 196 ARG A N 1
ATOM 1518 C CA . ARG A 1 196 ? 16.240 -0.479 -3.454 1.00 82.81 196 ARG A CA 1
ATOM 1519 C C . ARG A 1 196 ? 16.190 -1.763 -2.636 1.00 82.81 196 ARG A C 1
ATOM 1521 O O . ARG A 1 196 ? 17.245 -2.226 -2.214 1.00 82.81 196 ARG A O 1
ATOM 1528 N N . GLU A 1 197 ? 15.004 -2.342 -2.487 1.00 84.56 197 GLU A N 1
ATOM 1529 C CA . GLU A 1 197 ? 14.803 -3.605 -1.774 1.00 84.56 197 GLU A CA 1
ATOM 1530 C C . GLU A 1 197 ? 15.614 -4.742 -2.416 1.00 84.56 197 GLU A C 1
ATOM 1532 O O . GLU A 1 197 ? 16.318 -5.479 -1.734 1.00 84.56 197 GLU A O 1
ATOM 1537 N N . ILE A 1 198 ? 15.613 -4.830 -3.752 1.00 83.12 198 ILE A N 1
ATOM 1538 C CA . ILE A 1 198 ? 16.389 -5.840 -4.492 1.00 83.12 198 ILE A CA 1
ATOM 1539 C C . ILE A 1 198 ? 17.903 -5.583 -4.403 1.00 83.12 198 ILE A C 1
ATOM 1541 O O . ILE A 1 198 ? 18.697 -6.523 -4.360 1.00 83.12 198 ILE A O 1
ATOM 1545 N N . ALA A 1 199 ? 18.329 -4.320 -4.463 1.00 83.62 199 ALA A N 1
ATOM 1546 C CA . ALA A 1 199 ? 19.742 -3.953 -4.508 1.00 83.62 199 ALA A CA 1
ATOM 1547 C C . ALA A 1 199 ? 20.436 -4.022 -3.137 1.00 83.62 199 ALA A C 1
ATOM 1549 O O . ALA A 1 199 ? 21.656 -4.185 -3.092 1.00 83.62 199 ALA A O 1
ATOM 1550 N N . GLY A 1 200 ? 19.684 -3.878 -2.044 1.00 78.44 200 GLY A N 1
ATOM 1551 C CA . GLY A 1 200 ? 20.228 -3.697 -0.702 1.00 78.44 200 GLY A CA 1
ATOM 1552 C C . GLY A 1 200 ? 20.776 -2.284 -0.461 1.00 78.44 200 GLY A C 1
ATOM 1553 O O . GLY A 1 200 ? 20.852 -1.438 -1.360 1.00 78.44 200 GLY A O 1
ATOM 1554 N N . GLU A 1 201 ? 21.162 -2.002 0.785 1.00 78.81 201 GLU A N 1
ATOM 1555 C CA . GLU A 1 201 ? 21.512 -0.638 1.201 1.00 78.81 201 GLU A CA 1
ATOM 1556 C C . GLU A 1 201 ? 22.843 -0.123 0.631 1.00 78.81 201 GLU A C 1
ATOM 1558 O O . GLU A 1 201 ? 23.009 1.087 0.435 1.00 78.81 201 GLU A O 1
ATOM 1563 N N . GLU A 1 202 ? 23.770 -1.037 0.341 1.00 77.81 202 GLU A N 1
ATOM 1564 C CA . GLU A 1 202 ? 25.162 -0.738 -0.011 1.00 77.81 202 GLU A CA 1
ATOM 1565 C C . GLU A 1 202 ? 25.356 -0.311 -1.473 1.00 77.81 202 GLU A C 1
ATOM 1567 O O . GLU A 1 202 ? 26.340 0.358 -1.804 1.00 77.81 202 GLU A O 1
ATOM 1572 N N . LEU A 1 203 ? 24.422 -0.673 -2.359 1.00 83.12 203 LEU A N 1
ATOM 1573 C CA . LEU A 1 203 ? 24.506 -0.339 -3.777 1.00 83.12 203 LEU A CA 1
ATOM 1574 C C . LEU A 1 203 ? 23.937 1.054 -4.063 1.00 83.12 203 LEU A C 1
ATOM 1576 O O . LEU A 1 203 ? 22.934 1.488 -3.488 1.00 83.12 203 LEU A O 1
ATOM 1580 N N . ILE A 1 204 ? 24.572 1.750 -5.004 1.00 85.25 204 ILE A N 1
ATOM 1581 C CA . ILE A 1 204 ? 24.088 3.023 -5.528 1.00 85.25 204 ILE A CA 1
ATOM 1582 C C . ILE A 1 204 ? 23.035 2.740 -6.594 1.00 85.25 204 ILE A C 1
ATOM 1584 O O . ILE A 1 204 ? 23.297 2.001 -7.544 1.00 85.25 204 ILE A O 1
ATOM 1588 N N . LEU A 1 205 ? 21.865 3.370 -6.467 1.00 87.69 205 LEU A N 1
ATOM 1589 C CA . LEU A 1 205 ? 20.838 3.327 -7.501 1.00 87.69 205 LEU A CA 1
ATOM 1590 C C . LEU A 1 205 ? 21.225 4.211 -8.687 1.00 87.69 205 LEU A C 1
ATOM 1592 O O . LEU A 1 205 ? 21.733 5.325 -8.531 1.00 87.69 205 LEU A O 1
ATOM 1596 N N . HIS A 1 206 ? 20.946 3.697 -9.879 1.00 87.56 206 HIS A N 1
ATOM 1597 C CA . HIS A 1 206 ? 21.183 4.347 -11.151 1.00 87.56 206 HIS A CA 1
ATOM 1598 C C . HIS A 1 206 ? 19.925 4.395 -12.020 1.00 87.56 206 HIS A C 1
ATOM 1600 O O . HIS A 1 206 ? 19.732 3.530 -12.887 1.00 87.56 206 HIS A O 1
ATOM 1606 N N . PRO A 1 207 ? 19.055 5.389 -11.793 1.00 86.00 207 PRO A N 1
ATOM 1607 C CA . PRO A 1 207 ? 17.869 5.592 -12.602 1.00 86.00 207 PRO A CA 1
ATOM 1608 C C . PRO A 1 207 ? 18.258 6.031 -14.024 1.00 86.00 207 PRO A C 1
ATOM 1610 O O . PRO A 1 207 ? 19.057 6.953 -14.216 1.00 86.00 207 PRO A O 1
ATOM 1613 N N . ARG A 1 208 ? 17.710 5.362 -15.040 1.00 84.94 208 ARG A N 1
ATOM 1614 C CA . ARG A 1 208 ? 17.968 5.649 -16.457 1.00 84.94 208 ARG A CA 1
ATOM 1615 C C . ARG A 1 208 ? 16.712 5.437 -17.309 1.00 84.94 208 ARG A C 1
ATOM 1617 O O . ARG A 1 208 ? 15.837 4.663 -16.905 1.00 84.94 208 ARG A O 1
ATOM 1624 N N . PRO A 1 209 ? 16.622 6.080 -18.490 1.00 76.75 209 PRO A N 1
ATOM 1625 C CA . PRO A 1 209 ? 15.603 5.740 -19.475 1.00 76.75 209 PRO A CA 1
ATOM 1626 C C . PRO A 1 209 ? 15.600 4.228 -19.719 1.00 76.75 209 PRO A C 1
ATOM 1628 O O . PRO A 1 209 ? 16.659 3.613 -19.869 1.00 76.75 209 PRO A O 1
ATOM 1631 N N . GLY A 1 210 ? 14.415 3.627 -19.671 1.00 69.81 210 GLY A N 1
ATOM 1632 C CA . GLY A 1 210 ? 14.242 2.220 -19.993 1.00 69.81 210 GLY A CA 1
ATOM 1633 C C . GLY A 1 210 ? 14.326 2.014 -21.498 1.00 69.81 210 GLY A C 1
ATOM 1634 O O . GLY A 1 210 ? 13.990 2.901 -22.276 1.00 69.81 210 GLY A O 1
ATOM 1635 N N . TYR A 1 211 ? 14.790 0.837 -21.894 1.00 66.19 211 TYR A N 1
ATOM 1636 C CA . TYR A 1 211 ? 14.864 0.448 -23.293 1.00 66.19 211 TYR A CA 1
ATOM 1637 C C . TYR A 1 211 ? 13.566 -0.268 -23.681 1.00 66.19 211 TYR A C 1
ATOM 1639 O O . TYR A 1 211 ? 13.383 -1.455 -23.391 1.00 66.19 211 TYR A O 1
ATOM 1647 N N . GLY A 1 212 ? 12.631 0.495 -24.243 1.00 62.19 212 GLY A N 1
ATOM 1648 C CA . GLY A 1 212 ? 11.274 0.062 -24.544 1.00 62.19 212 GLY A CA 1
ATOM 1649 C C . GLY A 1 212 ? 11.132 -0.688 -25.860 1.00 62.19 212 GLY A C 1
ATOM 1650 O O . GLY A 1 212 ? 12.079 -0.864 -26.630 1.00 62.19 212 GLY A O 1
ATOM 1651 N N . ALA A 1 213 ? 9.911 -1.156 -26.127 1.00 59.00 213 ALA A N 1
ATOM 1652 C CA . ALA A 1 213 ? 9.581 -1.814 -27.391 1.00 59.00 213 ALA A CA 1
ATOM 1653 C C . ALA A 1 213 ? 9.791 -0.892 -28.606 1.00 59.00 213 ALA A C 1
ATOM 1655 O O . ALA A 1 213 ? 10.180 -1.359 -29.672 1.00 59.00 213 ALA A O 1
ATOM 1656 N N . ALA A 1 214 ? 9.575 0.419 -28.460 1.00 58.47 214 ALA A N 1
ATOM 1657 C CA . ALA A 1 214 ? 9.791 1.383 -29.536 1.00 58.47 214 ALA A CA 1
ATOM 1658 C C . ALA A 1 214 ? 11.282 1.543 -29.881 1.00 58.47 214 ALA A C 1
ATOM 1660 O O . ALA A 1 214 ? 11.641 1.558 -31.058 1.00 58.47 214 ALA A O 1
ATOM 1661 N N . GLU A 1 215 ? 12.155 1.596 -28.875 1.00 64.25 215 GLU A N 1
ATOM 1662 C CA . GLU A 1 215 ? 13.604 1.649 -29.060 1.00 64.25 215 GLU A CA 1
ATOM 1663 C C . GLU A 1 215 ? 14.147 0.344 -29.662 1.00 64.25 215 GLU A C 1
ATOM 1665 O O . GLU A 1 215 ? 14.976 0.398 -30.568 1.00 64.25 215 GLU A O 1
ATOM 1670 N N . ARG A 1 216 ? 13.605 -0.822 -29.271 1.00 66.25 216 ARG A N 1
ATOM 1671 C CA . ARG A 1 216 ? 13.923 -2.122 -29.902 1.00 66.25 216 ARG A CA 1
ATOM 1672 C C . ARG A 1 216 ? 13.583 -2.167 -31.388 1.00 66.25 216 ARG A C 1
ATOM 1674 O O . ARG A 1 216 ? 14.371 -2.674 -32.184 1.00 66.25 216 ARG A O 1
ATOM 1681 N N . VAL A 1 217 ? 12.427 -1.622 -31.770 1.00 64.50 217 VAL A N 1
ATOM 1682 C CA . VAL A 1 217 ? 12.009 -1.517 -33.178 1.00 64.50 217 VAL A CA 1
ATOM 1683 C C . VAL A 1 217 ? 12.972 -0.621 -33.965 1.00 64.50 217 VAL A C 1
ATOM 1685 O O . VAL A 1 217 ? 13.353 -0.967 -35.085 1.00 64.50 217 VAL A O 1
ATOM 1688 N N . LEU A 1 218 ? 13.382 0.513 -33.389 1.00 67.94 218 LEU A N 1
ATOM 1689 C CA . LEU A 1 218 ? 14.313 1.448 -34.026 1.00 67.94 218 LEU A CA 1
ATOM 1690 C C . LEU A 1 218 ? 15.716 0.854 -34.186 1.00 67.94 218 LEU A C 1
ATOM 1692 O O . LEU A 1 218 ? 16.304 0.990 -35.258 1.00 67.94 218 LEU A O 1
ATOM 1696 N N . ASP A 1 219 ? 16.223 0.146 -33.180 1.00 70.69 219 ASP A N 1
ATOM 1697 C CA . ASP A 1 219 ? 17.529 -0.510 -33.263 1.00 70.69 219 ASP A CA 1
ATOM 1698 C C . ASP A 1 219 ? 17.511 -1.689 -34.238 1.00 70.69 219 ASP A C 1
ATOM 1700 O O . ASP A 1 219 ? 18.424 -1.819 -35.050 1.00 70.69 219 ASP A O 1
ATOM 1704 N N . ALA A 1 220 ? 16.438 -2.489 -34.263 1.00 70.44 220 ALA A N 1
ATOM 1705 C CA . ALA A 1 220 ? 16.272 -3.540 -35.269 1.00 70.44 220 ALA A CA 1
ATOM 1706 C C . ALA A 1 220 ? 16.270 -2.971 -36.702 1.00 70.44 220 ALA A C 1
ATOM 1708 O O . ALA A 1 220 ? 16.859 -3.568 -37.607 1.00 70.44 220 ALA A O 1
ATOM 1709 N N . ALA A 1 221 ? 15.651 -1.804 -36.912 1.00 73.50 221 ALA A N 1
ATOM 1710 C CA . ALA A 1 221 ? 15.680 -1.108 -38.197 1.00 73.50 221 ALA A CA 1
ATOM 1711 C C . ALA A 1 221 ? 17.074 -0.537 -38.514 1.00 73.50 221 ALA A C 1
ATOM 1713 O O . ALA A 1 221 ? 17.542 -0.642 -39.650 1.00 73.50 221 ALA A O 1
ATOM 1714 N N . GLY A 1 222 ? 17.756 0.032 -37.517 1.00 75.69 222 GLY A N 1
ATOM 1715 C CA . GLY A 1 222 ? 19.114 0.560 -37.645 1.00 75.69 222 GLY A CA 1
ATOM 1716 C C . GLY A 1 222 ? 20.145 -0.516 -37.992 1.00 75.69 222 GLY A C 1
ATOM 1717 O O . GLY A 1 222 ? 20.948 -0.322 -38.906 1.00 75.69 222 GLY A O 1
ATOM 1718 N N . ASP A 1 223 ? 20.090 -1.670 -37.327 1.00 75.19 223 ASP A N 1
ATOM 1719 C CA . ASP A 1 223 ? 20.967 -2.815 -37.588 1.00 75.19 223 ASP A CA 1
ATOM 1720 C C . ASP A 1 223 ? 20.750 -3.388 -38.993 1.00 75.19 223 ASP A C 1
ATOM 1722 O O . ASP A 1 223 ? 21.716 -3.695 -39.694 1.00 75.19 223 ASP A O 1
ATOM 1726 N N . ALA A 1 224 ? 19.492 -3.470 -39.441 1.00 76.31 224 ALA A N 1
ATOM 1727 C CA . ALA A 1 224 ? 19.161 -3.898 -40.797 1.00 76.31 224 ALA A CA 1
ATOM 1728 C C . ALA A 1 224 ? 19.753 -2.953 -41.857 1.00 76.31 224 ALA A C 1
ATOM 1730 O O . ALA A 1 224 ? 20.362 -3.407 -42.825 1.00 76.31 224 ALA A O 1
ATOM 1731 N N . LEU A 1 225 ? 19.621 -1.636 -41.661 1.00 79.06 225 LEU A N 1
ATOM 1732 C CA . LEU A 1 225 ? 20.181 -0.632 -42.570 1.00 79.06 225 LEU A CA 1
ATOM 1733 C C . LEU A 1 225 ? 21.714 -0.649 -42.578 1.00 79.06 225 LEU A C 1
ATOM 1735 O O . LEU A 1 225 ? 22.321 -0.516 -43.641 1.00 79.06 225 LEU A O 1
ATOM 1739 N N . ARG A 1 226 ? 22.348 -0.844 -41.416 1.00 80.69 226 ARG A N 1
ATOM 1740 C CA . ARG A 1 226 ? 23.808 -0.960 -41.320 1.00 80.69 226 ARG A CA 1
ATOM 1741 C C . ARG A 1 226 ? 24.314 -2.194 -42.067 1.00 80.69 226 ARG A C 1
ATOM 1743 O O . ARG A 1 226 ? 25.228 -2.062 -42.871 1.00 80.69 226 ARG A O 1
ATOM 1750 N N . ALA A 1 227 ? 23.679 -3.352 -41.885 1.00 76.25 227 ALA A N 1
ATOM 1751 C CA . ALA A 1 227 ? 24.058 -4.583 -42.579 1.00 76.25 227 ALA A CA 1
ATOM 1752 C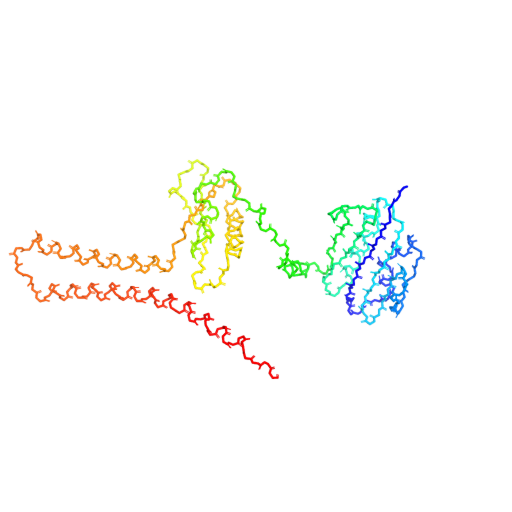 C . ALA A 1 227 ? 23.959 -4.458 -44.113 1.00 76.25 227 ALA A C 1
ATOM 1754 O O . ALA A 1 227 ? 24.818 -4.966 -44.832 1.00 76.25 227 ALA A O 1
ATOM 1755 N N . VAL A 1 228 ? 22.940 -3.750 -44.614 1.00 79.81 228 VAL A N 1
ATOM 1756 C CA . VAL A 1 228 ? 22.789 -3.451 -46.049 1.00 79.81 228 VAL A CA 1
ATOM 1757 C C . VAL A 1 228 ? 23.902 -2.526 -46.543 1.00 79.81 228 VAL A C 1
ATOM 1759 O O . VAL A 1 228 ? 24.524 -2.817 -47.564 1.00 79.81 228 VAL A O 1
ATOM 1762 N N . ASN A 1 229 ? 24.186 -1.446 -45.811 1.00 80.12 229 ASN A N 1
ATOM 1763 C CA . ASN A 1 229 ? 25.234 -0.493 -46.177 1.00 80.12 229 ASN A CA 1
ATOM 1764 C C . ASN A 1 229 ? 26.635 -1.117 -46.148 1.00 80.12 229 ASN A C 1
ATOM 1766 O O . ASN A 1 229 ? 27.424 -0.861 -47.051 1.00 80.12 229 ASN A O 1
ATOM 1770 N N . ASP A 1 230 ? 26.945 -1.945 -45.149 1.00 80.25 230 ASP A N 1
ATOM 1771 C CA . ASP A 1 230 ? 28.249 -2.608 -45.033 1.00 80.25 230 ASP A CA 1
ATOM 1772 C C . ASP A 1 230 ? 28.462 -3.620 -46.172 1.00 80.25 230 ASP A C 1
ATOM 1774 O O . ASP A 1 230 ? 29.564 -3.726 -46.716 1.00 80.25 230 ASP A O 1
ATOM 1778 N N . TYR A 1 231 ? 27.403 -4.329 -46.579 1.00 78.38 231 TYR A N 1
ATOM 1779 C CA . TYR A 1 231 ? 27.454 -5.255 -47.711 1.00 78.38 231 TYR A CA 1
ATOM 1780 C C . TYR A 1 231 ? 27.625 -4.521 -49.051 1.00 78.38 231 TYR A C 1
ATOM 1782 O O . TYR A 1 231 ? 28.480 -4.904 -49.851 1.00 78.38 231 TYR A O 1
ATOM 1790 N N . ASP A 1 232 ? 26.878 -3.436 -49.284 1.00 76.12 232 ASP A N 1
ATOM 1791 C CA . ASP A 1 232 ? 27.010 -2.606 -50.492 1.00 76.12 232 ASP A CA 1
ATOM 1792 C C . ASP A 1 232 ? 28.382 -1.910 -50.570 1.00 76.12 232 ASP A C 1
ATOM 1794 O O . ASP A 1 232 ? 29.047 -1.914 -51.610 1.00 76.12 232 ASP A O 1
ATOM 1798 N N . ALA A 1 233 ? 28.876 -1.385 -49.446 1.00 77.56 233 ALA A N 1
ATOM 1799 C CA . ALA A 1 233 ? 30.218 -0.821 -49.358 1.00 77.56 233 ALA A CA 1
ATOM 1800 C C . ALA A 1 233 ? 31.299 -1.881 -49.631 1.00 77.56 233 ALA A C 1
ATOM 1802 O O . ALA A 1 233 ? 32.253 -1.607 -50.358 1.00 77.56 233 ALA A O 1
ATOM 1803 N N . GLY A 1 234 ? 31.143 -3.101 -49.106 1.00 72.94 234 GLY A N 1
ATOM 1804 C CA . GLY A 1 234 ? 32.045 -4.226 -49.368 1.00 72.94 234 GLY A CA 1
ATOM 1805 C C . GLY A 1 234 ? 32.056 -4.669 -50.836 1.00 72.94 234 GLY A C 1
ATOM 1806 O O . GLY A 1 234 ? 33.129 -4.910 -51.398 1.00 72.94 234 GLY A O 1
ATOM 1807 N N . LEU A 1 235 ? 30.888 -4.709 -51.485 1.00 71.44 235 LEU A N 1
ATOM 1808 C CA . LEU A 1 235 ? 30.752 -4.977 -52.922 1.00 71.44 235 LEU A CA 1
ATOM 1809 C C . LEU A 1 235 ? 31.511 -3.946 -53.765 1.00 71.44 235 LEU A C 1
ATOM 1811 O O . LEU A 1 235 ? 32.287 -4.327 -54.648 1.00 71.44 235 LEU A O 1
ATOM 1815 N N . ASN A 1 236 ? 31.334 -2.662 -53.442 1.00 67.12 236 ASN A N 1
ATOM 1816 C CA . ASN A 1 236 ? 31.964 -1.540 -54.137 1.00 67.12 236 ASN A CA 1
ATOM 1817 C C . ASN A 1 236 ? 33.470 -1.404 -53.839 1.00 67.12 236 ASN A C 1
ATOM 1819 O O . ASN A 1 236 ? 34.221 -0.927 -54.690 1.00 67.12 236 ASN A O 1
ATOM 1823 N N . ALA A 1 237 ? 33.935 -1.837 -52.663 1.00 67.75 237 ALA A N 1
ATOM 1824 C CA . ALA A 1 237 ? 35.335 -1.719 -52.249 1.00 67.75 237 ALA A CA 1
ATOM 1825 C C . ALA A 1 237 ? 36.223 -2.916 -52.645 1.00 67.75 237 ALA A C 1
ATOM 1827 O O . ALA A 1 237 ? 37.443 -2.759 -52.705 1.00 67.75 237 ALA A O 1
ATOM 1828 N N . GLY A 1 238 ? 35.654 -4.107 -52.883 1.00 59.56 238 GLY A N 1
ATOM 1829 C CA . GLY A 1 238 ? 36.436 -5.352 -52.860 1.00 59.56 238 GLY A CA 1
ATOM 1830 C C . GLY A 1 238 ? 36.487 -6.198 -54.132 1.00 59.56 238 GLY A C 1
ATOM 1831 O O . GLY A 1 238 ? 37.393 -7.019 -54.252 1.00 59.56 238 GLY A O 1
ATOM 1832 N N . THR A 1 239 ? 35.552 -6.064 -55.078 1.00 56.84 239 THR A N 1
ATOM 1833 C CA . THR A 1 239 ? 35.360 -7.150 -56.065 1.00 56.84 239 THR A CA 1
ATOM 1834 C C . THR A 1 239 ? 35.826 -6.844 -57.487 1.00 56.84 239 THR A C 1
ATOM 1836 O O . THR A 1 239 ? 36.069 -7.780 -58.246 1.00 56.84 239 THR A O 1
ATOM 1839 N N . GLY A 1 240 ? 35.976 -5.568 -57.871 1.00 61.00 240 GLY A N 1
ATOM 1840 C CA . GLY A 1 240 ? 36.414 -5.163 -59.220 1.00 61.00 240 GLY A CA 1
ATOM 1841 C C . GLY A 1 240 ? 35.535 -5.682 -60.371 1.00 61.00 240 GLY A C 1
ATOM 1842 O O . GLY A 1 240 ? 35.876 -5.487 -61.538 1.00 61.00 240 GLY A O 1
ATOM 1843 N N . ARG A 1 241 ? 34.416 -6.341 -60.052 1.00 68.62 241 ARG A N 1
ATOM 1844 C CA . ARG A 1 241 ? 33.453 -6.917 -60.983 1.00 68.62 241 ARG A CA 1
ATOM 1845 C C . ARG A 1 241 ? 32.117 -6.194 -60.821 1.00 68.62 241 ARG A C 1
ATOM 1847 O O . ARG A 1 241 ? 31.799 -5.759 -59.714 1.00 68.62 241 ARG A O 1
ATOM 1854 N N . PRO A 1 242 ? 31.340 -6.042 -61.903 1.00 69.75 242 PRO A N 1
ATOM 1855 C CA . PRO A 1 242 ? 29.987 -5.523 -61.789 1.00 69.75 242 PRO A CA 1
ATOM 1856 C C . PRO A 1 242 ? 29.148 -6.446 -60.883 1.00 69.75 242 PRO A C 1
ATOM 1858 O O . PRO A 1 242 ? 29.346 -7.662 -60.937 1.00 69.75 242 PRO A O 1
ATOM 1861 N N . PRO A 1 243 ? 28.224 -5.897 -60.073 1.00 76.44 243 PRO A N 1
ATOM 1862 C CA . PRO A 1 243 ? 27.339 -6.700 -59.235 1.00 76.44 243 PRO A CA 1
ATOM 1863 C C . PRO A 1 243 ? 26.542 -7.703 -60.076 1.00 76.44 243 PRO A C 1
ATOM 1865 O O . PRO A 1 243 ? 26.031 -7.366 -61.148 1.00 76.44 243 PRO A O 1
ATOM 1868 N N . GLU A 1 244 ? 26.417 -8.932 -59.586 1.00 80.00 244 GLU A N 1
ATOM 1869 C CA . GLU A 1 244 ? 25.690 -10.009 -60.257 1.00 80.00 244 GLU A CA 1
ATOM 1870 C C . GLU A 1 244 ? 24.332 -10.268 -59.590 1.00 80.00 244 GLU A C 1
ATOM 1872 O O . GLU A 1 244 ? 24.073 -9.870 -58.456 1.00 80.00 244 GLU A O 1
ATOM 1877 N N . ALA A 1 245 ? 23.440 -10.989 -60.279 1.00 77.44 245 ALA A N 1
ATOM 1878 C CA . ALA A 1 245 ? 22.098 -11.309 -59.774 1.00 77.44 245 ALA A CA 1
ATOM 1879 C C . ALA A 1 245 ? 22.105 -11.979 -58.383 1.00 77.44 245 ALA A C 1
ATOM 1881 O O . ALA A 1 245 ? 21.189 -11.764 -57.592 1.00 77.44 245 ALA A O 1
ATOM 1882 N N . ALA A 1 246 ? 23.146 -12.758 -58.069 1.00 81.12 246 ALA A N 1
ATOM 1883 C CA . ALA A 1 246 ? 23.320 -13.379 -56.758 1.00 81.12 246 ALA A CA 1
ATOM 1884 C C . ALA A 1 246 ? 23.605 -12.353 -55.644 1.00 81.12 246 ALA A C 1
ATOM 1886 O O . ALA A 1 246 ? 23.098 -12.515 -54.538 1.00 81.12 246 ALA A O 1
ATOM 1887 N N . ASP A 1 247 ? 24.341 -11.277 -55.936 1.00 77.44 247 ASP A N 1
ATOM 1888 C CA . ASP A 1 247 ? 24.657 -10.218 -54.967 1.00 77.44 247 ASP A CA 1
ATOM 1889 C C . ASP A 1 247 ? 23.386 -9.421 -54.608 1.00 77.44 247 ASP A C 1
ATOM 1891 O O . ASP A 1 247 ? 23.114 -9.132 -53.440 1.00 77.44 247 ASP A O 1
ATOM 1895 N N . TYR A 1 248 ? 22.531 -9.160 -55.604 1.00 76.12 248 TYR A N 1
ATOM 1896 C CA . TYR A 1 248 ? 21.208 -8.564 -55.385 1.00 76.12 248 TYR A CA 1
ATOM 1897 C C . TYR A 1 248 ? 20.271 -9.479 -54.589 1.00 76.12 248 TYR A C 1
ATOM 1899 O O . TYR A 1 248 ? 19.470 -8.993 -53.790 1.00 76.12 248 TYR A O 1
ATOM 1907 N N . GLN A 1 249 ? 20.371 -10.796 -54.777 1.00 79.81 249 GLN A N 1
ATOM 1908 C CA . GLN A 1 249 ? 19.582 -11.759 -54.012 1.00 79.81 249 GLN A CA 1
ATOM 1909 C C . GLN A 1 249 ? 19.987 -11.764 -52.529 1.00 79.81 249 GLN A C 1
ATOM 1911 O O . GLN A 1 249 ? 19.113 -11.755 -51.665 1.00 79.81 249 GLN A O 1
ATOM 1916 N N . VAL A 1 250 ? 21.287 -11.690 -52.228 1.00 80.50 250 VAL A N 1
ATOM 1917 C CA . VAL A 1 250 ? 21.796 -11.591 -50.848 1.00 80.50 250 VAL A CA 1
ATOM 1918 C C . VAL A 1 250 ? 21.361 -10.282 -50.183 1.00 80.50 250 VAL A C 1
ATOM 1920 O O . VAL A 1 250 ? 20.904 -10.305 -49.039 1.00 80.50 250 VAL A O 1
ATOM 1923 N N . LEU A 1 251 ? 21.413 -9.155 -50.902 1.00 76.56 251 LEU A N 1
ATOM 1924 C CA . LEU A 1 251 ? 20.868 -7.877 -50.424 1.00 76.56 251 LEU A CA 1
ATOM 1925 C C . LEU A 1 251 ? 19.370 -7.970 -50.111 1.00 76.56 251 LEU A C 1
ATOM 1927 O O . LEU A 1 251 ? 18.923 -7.514 -49.060 1.00 76.56 251 LEU A O 1
ATOM 1931 N N . LEU A 1 252 ? 18.588 -8.583 -51.002 1.00 78.88 252 LEU A N 1
ATOM 1932 C CA . LEU A 1 252 ? 17.152 -8.780 -50.798 1.00 78.88 252 LEU A CA 1
ATOM 1933 C C . LEU A 1 252 ? 16.858 -9.650 -49.574 1.00 78.88 252 LEU A C 1
ATOM 1935 O O . LEU A 1 252 ? 15.910 -9.364 -48.842 1.00 78.88 252 LEU A O 1
ATOM 1939 N N . ASP A 1 253 ? 17.647 -10.692 -49.336 1.00 83.25 253 ASP A N 1
ATOM 1940 C CA . ASP A 1 253 ? 17.448 -11.588 -48.200 1.00 83.25 253 ASP A CA 1
ATOM 1941 C C . ASP A 1 253 ? 17.866 -10.930 -46.871 1.00 83.25 253 ASP A C 1
ATOM 1943 O O . ASP A 1 253 ? 17.154 -11.075 -45.874 1.00 83.25 253 ASP A O 1
ATOM 1947 N N . LEU A 1 254 ? 18.918 -10.099 -46.869 1.00 76.56 254 LEU A N 1
ATOM 1948 C CA . LEU A 1 254 ? 19.282 -9.234 -45.736 1.00 76.56 254 LEU A CA 1
ATOM 1949 C C . LEU A 1 254 ? 18.159 -8.246 -45.391 1.00 76.56 254 LEU A C 1
ATOM 1951 O O . LEU A 1 254 ? 17.755 -8.145 -44.230 1.00 76.56 254 LEU A O 1
ATOM 1955 N N . VAL A 1 255 ? 17.599 -7.568 -46.399 1.00 75.75 255 VAL A N 1
ATOM 1956 C CA . VAL A 1 255 ? 16.475 -6.636 -46.218 1.00 75.75 255 VAL A CA 1
ATOM 1957 C C . VAL A 1 255 ? 15.244 -7.362 -45.673 1.00 75.75 255 VAL A C 1
ATOM 1959 O O . VAL A 1 255 ? 14.625 -6.889 -44.721 1.00 75.75 255 VAL A O 1
ATOM 1962 N N . LYS A 1 256 ? 14.891 -8.531 -46.222 1.00 78.12 256 LYS A N 1
ATOM 1963 C CA . LYS A 1 256 ? 13.750 -9.329 -45.740 1.00 78.12 256 LYS A CA 1
ATOM 1964 C C . LYS A 1 256 ? 13.937 -9.793 -44.301 1.00 78.12 256 LYS A C 1
ATOM 1966 O O . LYS A 1 256 ? 12.990 -9.713 -43.524 1.00 78.12 256 LYS A O 1
ATOM 1971 N N . SER A 1 257 ? 15.135 -10.253 -43.943 1.00 78.38 257 SER A N 1
ATOM 1972 C CA . SER A 1 257 ? 15.446 -10.678 -42.576 1.00 78.38 257 SER A CA 1
ATOM 1973 C C . SER A 1 257 ? 15.351 -9.510 -41.592 1.00 78.38 257 SER A C 1
ATOM 1975 O O . SER A 1 257 ? 14.752 -9.652 -40.527 1.00 78.38 257 SER A O 1
ATOM 1977 N N . GLY A 1 258 ? 15.897 -8.345 -41.952 1.00 74.31 258 GLY A N 1
ATOM 1978 C CA . GLY A 1 258 ? 15.816 -7.134 -41.135 1.00 74.31 258 GLY A CA 1
ATOM 1979 C C . GLY A 1 258 ? 14.379 -6.645 -40.945 1.00 74.31 258 GLY A C 1
ATOM 1980 O O . GLY A 1 258 ? 13.942 -6.411 -39.819 1.00 74.31 258 GLY A O 1
ATOM 1981 N N . LEU A 1 259 ? 13.603 -6.575 -42.032 1.00 75.06 259 LEU A N 1
ATOM 1982 C CA . LEU A 1 259 ? 12.182 -6.214 -41.985 1.00 75.06 259 LEU A CA 1
ATOM 1983 C C . LEU A 1 259 ? 11.340 -7.234 -41.208 1.00 75.06 259 LEU A C 1
ATOM 1985 O O . LEU A 1 259 ? 10.375 -6.842 -40.557 1.00 75.06 259 LEU A O 1
ATOM 1989 N N . GLY A 1 260 ? 11.701 -8.519 -41.248 1.00 76.19 260 GLY A N 1
ATOM 1990 C CA . GLY A 1 260 ? 11.078 -9.567 -40.440 1.00 76.19 260 GLY A CA 1
ATOM 1991 C C . GLY A 1 260 ? 11.207 -9.280 -38.947 1.00 76.19 260 GLY A C 1
ATOM 1992 O O . GLY A 1 260 ? 10.199 -9.231 -38.248 1.00 76.19 260 GLY A O 1
ATOM 1993 N N . ARG A 1 261 ? 12.420 -8.965 -38.485 1.00 72.88 261 ARG A N 1
ATOM 1994 C CA . ARG A 1 261 ? 12.684 -8.622 -37.081 1.00 72.88 261 ARG A CA 1
ATOM 1995 C C . ARG A 1 261 ? 11.994 -7.325 -36.646 1.00 72.88 261 ARG A C 1
ATOM 1997 O O . ARG A 1 261 ? 11.381 -7.282 -35.586 1.00 72.88 261 ARG A O 1
ATOM 2004 N N . VAL A 1 262 ? 12.030 -6.283 -37.481 1.00 73.62 262 VAL A N 1
ATOM 2005 C CA . VAL A 1 262 ? 11.290 -5.027 -37.233 1.00 73.62 262 VAL A CA 1
ATOM 2006 C C . VAL A 1 262 ? 9.792 -5.297 -37.107 1.00 73.62 262 VAL A C 1
ATOM 2008 O O . VAL A 1 262 ? 9.136 -4.766 -36.214 1.00 73.62 262 VAL A O 1
ATOM 2011 N N . ARG A 1 263 ? 9.247 -6.143 -37.987 1.00 74.62 263 ARG A N 1
ATOM 2012 C CA . ARG A 1 263 ? 7.842 -6.543 -37.949 1.00 74.62 263 ARG A CA 1
ATOM 2013 C C . ARG A 1 263 ? 7.516 -7.336 -36.689 1.00 74.62 263 ARG A C 1
ATOM 2015 O O . ARG A 1 263 ? 6.470 -7.082 -36.112 1.00 74.62 263 ARG A O 1
ATOM 2022 N N . GLU A 1 264 ? 8.358 -8.272 -36.269 1.00 75.12 264 GLU A N 1
ATOM 2023 C CA . GLU A 1 264 ? 8.156 -9.047 -35.038 1.00 75.12 264 GLU A CA 1
ATOM 2024 C C . GLU A 1 264 ? 8.087 -8.137 -33.809 1.00 75.12 264 GLU A C 1
ATOM 2026 O O . GLU A 1 264 ? 7.123 -8.212 -33.050 1.00 75.12 264 GLU A O 1
ATOM 2031 N N . GLU A 1 265 ? 9.035 -7.209 -33.669 1.00 72.12 265 GLU A N 1
ATOM 2032 C CA . GLU A 1 265 ? 9.047 -6.234 -32.570 1.00 72.12 265 GLU A CA 1
ATOM 2033 C C . GLU A 1 265 ? 7.844 -5.271 -32.645 1.00 72.12 265 GLU A C 1
ATOM 2035 O O . GLU A 1 265 ? 7.207 -4.965 -31.634 1.00 72.12 265 GLU A O 1
ATOM 2040 N N . ALA A 1 266 ? 7.456 -4.836 -33.850 1.00 67.88 266 ALA A N 1
ATOM 2041 C CA . ALA A 1 266 ? 6.291 -3.973 -34.053 1.00 67.88 266 ALA A CA 1
ATOM 2042 C C . ALA A 1 266 ? 4.958 -4.696 -33.789 1.00 67.88 266 ALA A C 1
ATOM 2044 O O . ALA A 1 266 ? 4.032 -4.095 -33.248 1.00 67.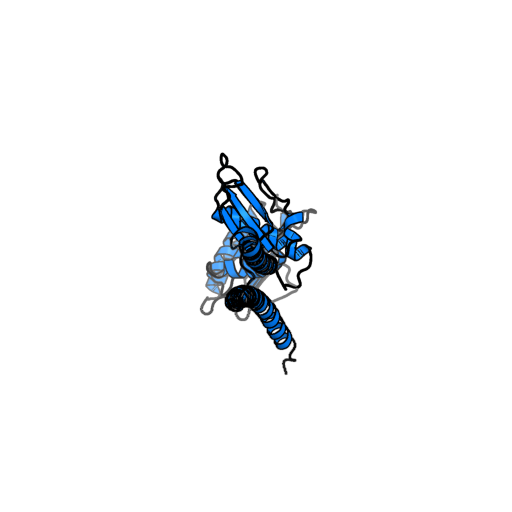88 266 ALA A O 1
ATOM 2045 N N . VAL A 1 267 ? 4.850 -5.980 -34.139 1.00 70.38 267 VAL A N 1
ATOM 2046 C CA . VAL A 1 267 ? 3.679 -6.822 -33.854 1.00 70.38 267 VAL A CA 1
ATOM 2047 C C . VAL A 1 267 ? 3.599 -7.134 -32.366 1.00 70.38 267 VAL A C 1
ATOM 2049 O O . VAL A 1 267 ? 2.512 -7.055 -31.807 1.00 70.38 267 VAL A O 1
ATOM 2052 N N . ALA A 1 268 ? 4.719 -7.421 -31.699 1.00 66.88 268 ALA A N 1
ATOM 2053 C CA . ALA A 1 268 ? 4.750 -7.585 -30.248 1.00 66.88 268 ALA A CA 1
ATOM 2054 C C . ALA A 1 268 ? 4.235 -6.320 -29.540 1.00 66.88 268 ALA A C 1
ATOM 2056 O O . ALA A 1 268 ? 3.382 -6.412 -28.658 1.00 66.88 268 ALA A O 1
ATOM 2057 N N . ARG A 1 269 ? 4.661 -5.136 -30.002 1.00 67.06 269 ARG A N 1
ATOM 2058 C CA . ARG A 1 269 ? 4.128 -3.849 -29.535 1.00 67.06 269 ARG A CA 1
ATOM 2059 C C . ARG A 1 269 ? 2.637 -3.689 -29.845 1.00 67.06 269 ARG A C 1
ATOM 2061 O O . ARG A 1 269 ? 1.874 -3.309 -28.967 1.00 67.06 269 ARG A O 1
ATOM 2068 N N . SER A 1 270 ? 2.211 -3.974 -31.074 1.00 61.09 270 SER A N 1
ATOM 2069 C CA . SER A 1 270 ? 0.806 -3.843 -31.478 1.00 61.09 270 SER A CA 1
ATOM 2070 C C . SER A 1 270 ? -0.105 -4.778 -30.688 1.00 61.09 270 SER A C 1
ATOM 2072 O O . SER A 1 270 ? -1.183 -4.365 -30.290 1.00 61.09 270 SER A O 1
ATOM 2074 N N . ASN A 1 271 ? 0.315 -6.016 -30.434 1.00 62.44 271 ASN A N 1
ATOM 2075 C CA . ASN A 1 271 ? -0.453 -6.980 -29.650 1.00 62.44 271 ASN A CA 1
ATOM 2076 C C . ASN A 1 271 ? -0.545 -6.561 -28.181 1.00 62.44 271 ASN A C 1
ATOM 2078 O O . ASN A 1 271 ? -1.594 -6.745 -27.573 1.00 62.44 271 ASN A O 1
ATOM 2082 N N . ALA A 1 272 ? 0.515 -5.961 -27.629 1.00 58.34 272 ALA A N 1
ATOM 2083 C CA . ALA A 1 272 ? 0.472 -5.371 -26.294 1.00 58.34 272 ALA A CA 1
ATOM 2084 C C . ALA A 1 272 ? -0.542 -4.216 -26.207 1.00 58.34 272 ALA A C 1
ATOM 2086 O O . ALA A 1 272 ? -1.214 -4.084 -25.194 1.00 58.34 272 ALA A O 1
ATOM 2087 N N . VAL A 1 273 ? -0.703 -3.428 -27.277 1.00 56.94 273 VAL A N 1
ATOM 2088 C CA . VAL A 1 273 ? -1.701 -2.345 -27.358 1.00 56.94 273 VAL A CA 1
ATOM 2089 C C . VAL A 1 273 ? -3.122 -2.882 -27.591 1.00 56.94 273 VAL A C 1
ATOM 2091 O O . VAL A 1 273 ? -4.054 -2.455 -26.924 1.00 56.94 273 VAL A O 1
ATOM 2094 N N . VAL A 1 274 ? -3.309 -3.847 -28.494 1.00 53.25 274 VAL A N 1
ATOM 2095 C CA . VAL A 1 274 ? -4.636 -4.403 -28.836 1.00 53.25 274 VAL A CA 1
ATOM 2096 C C . VAL A 1 274 ? -5.235 -5.221 -27.689 1.00 53.25 274 VAL A C 1
ATOM 2098 O O . VAL A 1 274 ? -6.443 -5.169 -27.479 1.00 53.25 274 VAL A O 1
ATOM 2101 N N . ALA A 1 275 ? -4.410 -5.931 -26.911 1.00 50.38 275 ALA A N 1
ATOM 2102 C CA . ALA A 1 275 ? -4.875 -6.623 -25.706 1.00 50.38 275 ALA A CA 1
ATOM 2103 C C . ALA A 1 275 ? -5.538 -5.664 -24.696 1.00 50.38 275 ALA A C 1
ATOM 2105 O O . ALA A 1 275 ? -6.418 -6.076 -23.946 1.00 50.38 275 ALA A O 1
ATOM 2106 N N . ILE A 1 276 ? -5.158 -4.381 -24.713 1.00 50.06 276 ILE A N 1
ATOM 2107 C CA . ILE A 1 276 ? -5.721 -3.346 -23.843 1.00 50.06 276 ILE A CA 1
ATOM 2108 C C . ILE A 1 276 ? -7.097 -2.902 -24.353 1.00 50.06 276 ILE A C 1
ATOM 2110 O O . ILE A 1 276 ? -8.026 -2.818 -23.558 1.00 50.06 276 ILE A O 1
ATOM 2114 N N . GLU A 1 277 ? -7.261 -2.674 -25.661 1.00 45.94 277 GLU A N 1
ATOM 2115 C CA . GLU A 1 277 ? -8.545 -2.243 -26.246 1.00 45.94 277 GLU A CA 1
ATOM 2116 C C . GLU A 1 277 ? -9.662 -3.286 -26.062 1.00 45.94 277 GLU A C 1
ATOM 2118 O O . GLU A 1 277 ? -10.816 -2.925 -25.824 1.00 45.94 277 GLU A O 1
ATOM 2123 N N . SER A 1 278 ? -9.328 -4.581 -26.089 1.00 46.88 278 SER A N 1
ATOM 2124 C CA . SER A 1 278 ? -10.299 -5.653 -25.831 1.00 46.88 278 SER A CA 1
ATOM 2125 C C . SER A 1 278 ? -10.783 -5.725 -24.376 1.00 46.88 278 SER A C 1
ATOM 2127 O O . SER A 1 278 ? -11.928 -6.118 -24.139 1.00 46.88 278 SER A O 1
ATOM 2129 N N . ASP A 1 279 ? -9.953 -5.321 -23.408 1.00 44.28 279 ASP A N 1
ATOM 2130 C CA . ASP A 1 279 ? -10.316 -5.319 -21.983 1.00 44.28 279 ASP A CA 1
ATOM 2131 C C . ASP A 1 279 ? -11.163 -4.084 -21.607 1.00 44.28 279 ASP A C 1
ATOM 2133 O O . ASP A 1 279 ? -12.067 -4.177 -20.769 1.00 44.28 279 ASP A O 1
ATOM 2137 N N . THR A 1 280 ? -10.956 -2.931 -22.258 1.00 45.38 280 THR A N 1
ATOM 2138 C CA . THR A 1 280 ? -11.784 -1.724 -22.054 1.00 45.38 280 THR A CA 1
ATOM 2139 C C . THR A 1 280 ? -13.180 -1.831 -22.675 1.00 45.38 280 THR A C 1
ATOM 2141 O O . THR A 1 280 ? -14.140 -1.297 -22.107 1.00 45.38 280 THR A O 1
ATOM 2144 N N . GLU A 1 281 ? -13.343 -2.547 -23.793 1.00 42.25 281 GLU A N 1
ATOM 2145 C CA . GLU A 1 281 ? -14.668 -2.796 -24.382 1.00 42.25 281 GLU A CA 1
ATOM 2146 C C . GLU A 1 281 ? -15.512 -3.776 -23.544 1.00 42.25 281 GLU A C 1
ATOM 2148 O O . GLU A 1 281 ? -16.723 -3.578 -23.412 1.00 42.25 281 GLU A O 1
ATOM 2153 N N . GLN A 1 282 ? -14.905 -4.773 -22.883 1.00 42.28 282 GLN A N 1
ATOM 2154 C CA . GLN A 1 282 ? -15.637 -5.672 -21.975 1.00 42.28 282 GLN A CA 1
ATOM 2155 C C . GLN A 1 282 ? -16.095 -4.996 -20.674 1.00 42.28 282 GLN A C 1
ATOM 2157 O O . GLN A 1 282 ? -17.146 -5.354 -20.138 1.00 42.28 282 GLN A O 1
ATOM 2162 N N . ALA A 1 283 ? -15.366 -3.990 -20.182 1.00 41.44 283 ALA A N 1
ATOM 2163 C CA . ALA A 1 283 ? -15.748 -3.240 -18.982 1.00 41.44 283 ALA A CA 1
ATOM 2164 C C . ALA A 1 283 ? -16.958 -2.301 -19.193 1.00 41.44 283 ALA A C 1
ATOM 2166 O O . ALA A 1 283 ? -17.559 -1.855 -18.215 1.00 41.44 283 ALA A O 1
ATOM 2167 N N . SER A 1 284 ? -17.338 -2.027 -20.448 1.00 38.72 284 SER A N 1
ATOM 2168 C CA . SER A 1 284 ? -18.414 -1.089 -20.814 1.00 38.72 284 SER A CA 1
ATOM 2169 C C . SER A 1 284 ? -19.724 -1.768 -21.242 1.00 38.72 284 SER A C 1
ATOM 2171 O O . SER A 1 284 ? -20.682 -1.083 -21.608 1.00 38.72 284 SER A O 1
ATOM 2173 N N . ALA A 1 285 ? -19.812 -3.102 -21.190 1.00 36.28 285 ALA A N 1
ATOM 2174 C CA . ALA A 1 285 ? -21.072 -3.797 -21.434 1.00 36.28 285 ALA A CA 1
ATOM 2175 C C . ALA A 1 285 ? -22.057 -3.510 -20.279 1.00 36.28 285 ALA A C 1
ATOM 2177 O O . ALA A 1 285 ? -21.707 -3.730 -19.114 1.00 36.28 285 ALA A O 1
ATOM 2178 N N . PRO A 1 286 ? -23.287 -3.028 -20.549 1.00 42.22 286 PRO A N 1
ATOM 2179 C CA . PRO A 1 286 ? -24.257 -2.775 -19.495 1.00 42.22 286 PRO A CA 1
ATOM 2180 C C . PRO A 1 286 ? -24.600 -4.111 -18.833 1.00 42.22 286 PRO A C 1
ATOM 2182 O O . PRO A 1 286 ? -25.082 -5.035 -19.490 1.00 42.22 286 PRO A O 1
ATOM 2185 N N . ARG A 1 287 ? -24.323 -4.224 -17.531 1.00 44.28 287 ARG A N 1
ATOM 2186 C CA . ARG A 1 287 ? -24.805 -5.344 -16.721 1.00 44.28 287 ARG A CA 1
ATOM 2187 C C . ARG A 1 287 ? -26.329 -5.235 -16.663 1.00 44.28 287 ARG A C 1
ATOM 2189 O O . ARG A 1 287 ? -26.847 -4.319 -16.028 1.00 44.28 287 ARG A O 1
ATOM 2196 N N . GLY A 1 288 ? -27.001 -6.097 -17.425 1.00 37.72 288 GLY A N 1
ATOM 2197 C CA . GLY A 1 288 ? -28.441 -6.332 -17.326 1.00 37.72 288 GLY A CA 1
ATOM 2198 C C . GLY A 1 288 ? -28.813 -7.063 -16.047 1.00 37.72 288 GLY A C 1
ATOM 2199 O O . GLY A 1 288 ? -27.916 -7.704 -15.451 1.00 37.72 288 GLY A O 1
#

Sequence (288 aa):
MGYDARISFEVTIREGVTREAVEAALKPLLDDSKFDLLDHDDPLEERLAALVDGILIVRADISAGYNFHDHVFLPVVEAVGELADDAFEATLENQDTGDAEERYTTVIAGPAHLIPEYKTRTARWGLRVEDIALPLSSRGWPLENIATRECMTIAAFPKDGHHTDAVSRVSVDLVGLDLDDARRDRIGRLAVLLAREIAGEELILHPRPGYGAAERVLDAAGDALRAVNDYDAGLNAGTGRPPEAADYQVLLDLVKSGLGRVREEAVARSNAVVAIESDTEQASAPRG

Radius of gyration: 31.59 Å; chains: 1; bounding box: 66×41×96 Å

pLDDT: mean 79.07, std 13.73, range [36.28, 96.5]

Foldseek 3Di:
DFFWKKKWWKFQFDPPDDPVLLCVLQVLVCVVQVHHEDCDDDPPDQFYFYQYPRMTIGIHTGGGHPCCVVRHVVSSQASRQARGPAKIKMWMAGPPDPDPVVGIDIDIGHDPVRSVVVCVVVCVVPPPLVPQAAPPLADEDHLLVQLPAQKKWKWWDASPDDCVRTHTQDIDHNPQPPDDSVRSSSVSSVRSVSSCVRHDDRIHIYIYGGCYLVNQLVVLLVVLVVVLVVLVVCVVPPDPDDDDPVSVVVSVVSNVVSVVSSVVSVVVSVCVNVVVVVVVVVVPDDDD

Secondary structure (DSSP, 8-state):
-EEEEEEEEEEEBPTT--HHHHHHHHHHHHHHHT-PEESS--TT-SEEEEEETTEEEEEEEEEEETTHIIIIIHHHHHHHHHHBSS-EEEEEEETT---HHHHEEEEEES-TTTHHHHHHHHHTTT--GGG-PPPTT--SS-HHHHHTSSEEEEEEEETTS-GGGPEEEEEEE-TT----HHHHHHHHHHHHHHHHHHH-TTEEEEEEE---HHHHHHHHHHHHHHHHHHHHHHHHHH--S---HHHHHHHHHHHHHHHHHHHHHHHHHHHHHHHHHHHHHHTTS---